Protein AF-A0A518B3T3-F1 (afdb_monomer_lite)

InterPro domains:
  IPR013830 SGNH hydrolase-type esterase domain [PF13472] (166-316)
  IPR036514 SGNH hydrolase superfamily [G3DSA:3.40.50.1110] (163-330)
  IPR051532 Diverse Ester Hydrolysis Enzymes [PTHR30383] (130-323)

Radius of gyration: 29.32 Å; chains: 1; bounding box: 88×46×78 Å

Sequence (331 aa):
MNGIVYHIASGHAFFTGIALVLVAALLSIVRSPLAIRVSGFALVIGAIALVISSAAIPYWSYALLAIGILGSGFDSLHRHGTLSGCIDESSGF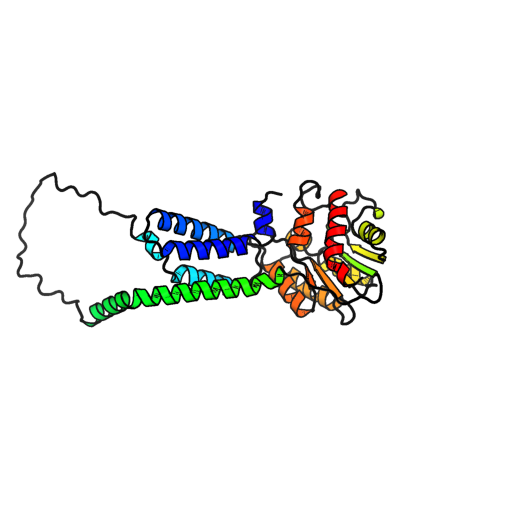ACFALLDPHRLAESRADGPLVRRSLAWIVTHRGQWKRWGWAALLGSCTIALALESPHHLRWNLSPAPNRRLTVIGDSITAGTGTLDASQRWPAILARRHDLTVQDISHAGDTVSLAMKRLDTSPIEADVVLIELGGNDLLGSTNSHDFARDLDALLARVATPERQVVMLELPLPPFCNEYGRAQRRLAHKHGVVLAPKRYLLSVIAPSTATLDTIHLTRNGHEQMAETVWMLVASAYR

Secondary structure (DSSP, 8-state):
--HHHHHHHTSHHHHHHHHHHHHHHHHHHS--HHHHHHHHHHHHHHHHHHHHS-----HHHHHHHHHHHHHTTGGGTTSSSS--S---------------TTS--------HHHHHHHHHHHHHHHHHHHHHHHHHHHHHHHHHHHHGGGGS--PPPPPSSSEEEEEE-HHHH--TTS-GGGSHHHHHHHHHT-EEEEEE-TT--HHHHHHHHHHS----SEEEEE--HHHHHSS--HHHHHHHHHHHHHHH--TT-EEEEEPPPPPTT-HHHHHHHHHHHHHHT-EEE-THHHHHHHSSTTTBSSSSSB-HHHHHHHHHHHHHHHGGGG-

Organism: NCBI:txid2527975

Foldseek 3Di:
DPVVLLCQLLLVLLVQLLVLQVQLLVLVVDPDPVSLVSSVVSNVSSLVSNQQHLQLFDPVLVVLLVQLSVQLCNVVVPPPDDDPDDDDPDDDDDDDDDDDPPPPPPDPPPDPVVVVVVVVCVVCVVVSNVVSNVSNVVSSVVSCVRRVVLVDADFDAAFPALEEEEQEECQQVFDPVDDNCLFLQNVLCVVPVHHYHYQYYHLDALQNSQVSCVVPPDDGQEYEYHHDPNCQVDDNDLVNSLVSVLVSLVVQQDPSHAYEYEQARDGRPNSSNNNSVVVSCVVRVHHYHRNSLQCVLQVDPQQADVSRGGDSVSRVSNNVSVCVRCVSNHD

Structure (mmCIF, N/CA/C/O backbone):
data_AF-A0A518B3T3-F1
#
_entry.id   AF-A0A518B3T3-F1
#
loop_
_atom_site.group_PDB
_atom_site.id
_atom_site.type_symbol
_atom_site.label_atom_id
_atom_site.label_alt_id
_atom_site.label_comp_id
_atom_site.label_asym_id
_atom_site.label_entity_id
_atom_site.label_seq_id
_atom_site.pdbx_PDB_ins_code
_atom_site.Cartn_x
_atom_site.Cartn_y
_atom_site.Cartn_z
_atom_site.occupancy
_atom_site.B_iso_or_equiv
_atom_site.auth_seq_id
_atom_site.auth_comp_id
_atom_site.auth_asym_id
_atom_site.auth_atom_id
_atom_site.pdbx_PDB_model_num
ATOM 1 N N . MET A 1 1 ? 4.772 16.091 -1.129 1.00 68.19 1 MET A N 1
ATOM 2 C CA . MET A 1 1 ? 5.728 15.078 -1.628 1.00 68.19 1 MET A CA 1
ATOM 3 C C . MET A 1 1 ? 6.133 15.409 -3.064 1.00 68.19 1 MET A C 1
ATOM 5 O O . MET A 1 1 ? 5.308 15.941 -3.795 1.00 68.19 1 MET A O 1
ATOM 9 N N . ASN A 1 2 ? 7.375 15.129 -3.479 1.00 82.06 2 ASN A N 1
ATOM 10 C CA . ASN A 1 2 ? 7.799 15.290 -4.879 1.00 82.06 2 ASN A CA 1
ATOM 11 C C . ASN A 1 2 ? 6.988 14.336 -5.785 1.00 82.06 2 ASN A C 1
ATOM 13 O O . ASN A 1 2 ? 6.825 13.163 -5.444 1.00 82.06 2 ASN A O 1
ATOM 17 N N . GLY A 1 3 ? 6.492 14.818 -6.931 1.00 84.50 3 GLY A N 1
ATOM 18 C CA . GLY A 1 3 ? 5.701 14.018 -7.874 1.00 84.50 3 GLY A CA 1
ATOM 19 C C . GLY A 1 3 ? 6.409 12.747 -8.360 1.00 84.50 3 GLY A C 1
ATOM 20 O O . GLY A 1 3 ? 5.754 11.734 -8.586 1.00 84.50 3 GLY A O 1
ATOM 21 N N . ILE A 1 4 ? 7.745 12.753 -8.426 1.00 84.62 4 ILE A N 1
ATOM 22 C CA . ILE A 1 4 ? 8.551 11.570 -8.765 1.00 84.62 4 ILE A CA 1
ATOM 23 C C . ILE A 1 4 ? 8.428 10.495 -7.679 1.00 84.62 4 ILE A C 1
ATOM 25 O O . ILE A 1 4 ? 8.195 9.329 -7.988 1.00 84.62 4 ILE A O 1
ATOM 29 N N . VAL A 1 5 ? 8.526 10.884 -6.404 1.00 84.50 5 VAL A N 1
ATOM 30 C CA . VAL A 1 5 ? 8.391 9.952 -5.271 1.00 84.50 5 VAL A CA 1
ATOM 31 C C . VAL A 1 5 ? 6.988 9.357 -5.253 1.00 84.50 5 VAL A C 1
ATOM 33 O O . VAL A 1 5 ? 6.844 8.147 -5.112 1.00 84.50 5 VAL A O 1
ATOM 36 N N . TYR A 1 6 ? 5.960 10.176 -5.502 1.00 86.19 6 TYR A N 1
ATOM 37 C CA . TYR A 1 6 ? 4.593 9.679 -5.657 1.00 86.19 6 TYR A CA 1
ATOM 38 C C . TYR A 1 6 ? 4.479 8.666 -6.800 1.00 86.19 6 TYR A C 1
ATOM 40 O O . TYR A 1 6 ? 3.881 7.604 -6.641 1.00 86.19 6 TYR A O 1
ATOM 48 N N . HIS A 1 7 ? 5.075 8.960 -7.954 1.00 87.50 7 HIS A N 1
ATOM 49 C CA . HIS A 1 7 ? 5.032 8.081 -9.117 1.00 87.50 7 HIS A CA 1
ATOM 50 C C . HIS A 1 7 ? 5.687 6.715 -8.850 1.00 87.50 7 HIS A C 1
ATOM 52 O O . HIS A 1 7 ? 5.176 5.685 -9.289 1.00 87.50 7 HIS A O 1
ATOM 58 N N . ILE A 1 8 ? 6.775 6.697 -8.078 1.00 86.88 8 ILE A N 1
ATOM 59 C CA . ILE A 1 8 ? 7.473 5.474 -7.671 1.00 86.88 8 ILE A CA 1
ATOM 60 C C . ILE A 1 8 ? 6.677 4.711 -6.604 1.00 86.88 8 ILE A C 1
ATOM 62 O O . ILE A 1 8 ? 6.359 3.535 -6.796 1.00 86.88 8 ILE A O 1
ATOM 66 N N . ALA A 1 9 ? 6.301 5.379 -5.511 1.00 85.75 9 ALA A N 1
ATOM 67 C CA . ALA A 1 9 ? 5.631 4.766 -4.364 1.00 85.75 9 ALA A CA 1
ATOM 68 C C . ALA A 1 9 ? 4.189 4.323 -4.665 1.00 85.75 9 ALA A C 1
ATOM 70 O O . ALA A 1 9 ? 3.682 3.424 -4.004 1.00 85.75 9 ALA A O 1
ATOM 71 N N . SER A 1 10 ? 3.531 4.909 -5.675 1.00 84.88 10 SER A N 1
ATOM 72 C CA . SER A 1 10 ? 2.200 4.481 -6.151 1.00 84.88 10 SER A CA 1
ATOM 73 C C . SER A 1 10 ? 2.236 3.228 -7.025 1.00 84.88 10 SER A C 1
ATOM 75 O O . SER A 1 10 ? 1.191 2.636 -7.287 1.00 84.88 10 SER A O 1
ATOM 77 N N . GLY A 1 11 ? 3.418 2.842 -7.511 1.00 85.00 11 GLY A N 1
ATOM 78 C CA . GLY A 1 11 ? 3.588 1.786 -8.507 1.00 85.00 11 GLY A CA 1
ATOM 79 C C . GLY A 1 11 ? 3.395 2.263 -9.949 1.00 85.00 11 GLY A C 1
ATOM 80 O O . GLY A 1 11 ? 3.675 1.506 -10.870 1.00 85.00 11 GLY A O 1
ATOM 81 N N . HIS A 1 12 ? 2.999 3.518 -10.201 1.00 90.06 12 HIS A N 1
ATOM 82 C CA . HIS A 1 12 ? 2.801 4.013 -11.571 1.00 90.06 12 HIS A CA 1
ATOM 83 C C . HIS A 1 12 ? 4.083 4.028 -12.420 1.00 90.06 12 HIS A C 1
ATOM 85 O O . HIS A 1 12 ? 4.002 3.841 -13.635 1.00 90.06 12 HIS A O 1
ATOM 91 N N . ALA A 1 13 ? 5.255 4.164 -11.792 1.00 91.12 13 ALA A N 1
ATOM 92 C CA . ALA A 1 13 ? 6.554 4.042 -12.458 1.00 91.12 13 ALA A CA 1
ATOM 93 C C . ALA A 1 13 ? 6.714 2.721 -13.228 1.00 91.12 13 ALA A C 1
ATOM 95 O O . ALA A 1 13 ? 7.375 2.699 -14.263 1.00 91.12 13 ALA A O 1
ATOM 96 N N . PHE A 1 14 ? 6.058 1.645 -12.783 1.00 92.62 14 PHE A N 1
ATOM 97 C CA . PHE A 1 14 ? 6.039 0.371 -13.496 1.00 92.62 14 PHE A CA 1
ATOM 98 C C . PHE A 1 14 ? 5.388 0.497 -14.880 1.00 92.62 14 PHE A C 1
ATOM 100 O O . PHE A 1 14 ? 5.990 0.118 -15.883 1.00 92.62 14 PHE A O 1
ATOM 107 N N . PHE A 1 15 ? 4.192 1.090 -14.959 1.00 93.88 15 PHE A N 1
ATOM 108 C CA . PHE A 1 15 ? 3.468 1.261 -16.224 1.00 93.88 15 PHE A CA 1
ATOM 109 C C . PHE A 1 15 ? 4.202 2.211 -17.173 1.00 93.88 15 PHE A C 1
ATOM 111 O O . PHE A 1 15 ? 4.311 1.923 -18.364 1.00 93.88 15 PHE A O 1
ATOM 118 N N . THR A 1 16 ? 4.768 3.300 -16.644 1.00 94.19 16 THR A N 1
ATOM 119 C CA . THR A 1 16 ? 5.638 4.201 -17.415 1.00 94.19 16 THR A CA 1
ATOM 120 C C . THR A 1 16 ? 6.864 3.460 -17.944 1.00 94.19 16 THR A C 1
ATOM 122 O O . THR A 1 16 ? 7.223 3.622 -19.108 1.00 94.19 16 THR A O 1
ATOM 125 N N . GLY A 1 17 ? 7.476 2.602 -17.123 1.00 93.06 17 GLY A N 1
ATOM 126 C CA . GLY A 1 17 ? 8.607 1.766 -17.511 1.00 93.06 17 GLY A CA 1
ATOM 127 C C . GLY A 1 17 ? 8.274 0.824 -18.667 1.00 93.06 17 GLY A C 1
ATOM 128 O O . GLY A 1 17 ? 8.969 0.838 -19.682 1.00 93.06 17 GLY A O 1
ATOM 129 N N . ILE A 1 18 ? 7.170 0.074 -18.562 1.00 93.12 18 ILE A N 1
ATOM 130 C CA . ILE A 1 18 ? 6.682 -0.798 -19.643 1.00 93.12 18 ILE A CA 1
ATOM 131 C C . ILE A 1 18 ? 6.413 0.010 -20.918 1.00 93.12 18 ILE A C 1
ATOM 133 O O . ILE A 1 18 ? 6.870 -0.375 -21.994 1.00 93.12 18 ILE A O 1
ATOM 137 N N . ALA A 1 19 ? 5.723 1.149 -20.815 1.00 94.69 19 ALA A N 1
ATOM 138 C CA . ALA A 1 19 ? 5.423 1.994 -21.968 1.00 94.69 19 ALA A CA 1
ATOM 139 C C . ALA A 1 19 ? 6.701 2.487 -22.666 1.00 94.69 19 ALA A C 1
ATOM 141 O O . ALA A 1 19 ? 6.810 2.391 -23.887 1.00 94.69 19 ALA A O 1
ATOM 142 N N . LEU A 1 20 ? 7.693 2.955 -21.904 1.00 93.88 20 LEU A N 1
ATOM 143 C CA . LEU A 1 20 ? 8.971 3.417 -22.445 1.00 93.88 20 LEU A CA 1
ATOM 144 C C . LEU A 1 20 ? 9.776 2.292 -23.100 1.00 93.88 20 LEU A C 1
ATOM 146 O O . LEU A 1 20 ? 10.365 2.515 -24.154 1.00 93.88 20 LEU A O 1
ATOM 150 N N . VAL A 1 21 ? 9.761 1.084 -22.534 1.00 91.50 21 VAL A N 1
ATOM 151 C CA . VAL A 1 21 ? 10.402 -0.095 -23.137 1.00 91.50 21 VAL A CA 1
ATOM 152 C C . VAL A 1 21 ? 9.738 -0.464 -24.468 1.00 91.50 21 VAL A C 1
ATOM 154 O O . VAL A 1 21 ? 10.435 -0.719 -25.451 1.00 91.50 21 VAL A O 1
ATOM 157 N N . LEU A 1 22 ? 8.404 -0.435 -24.540 1.00 91.31 22 LEU A N 1
ATOM 158 C CA . LEU A 1 22 ? 7.667 -0.689 -25.782 1.00 91.31 22 LEU A CA 1
ATOM 159 C C . LEU A 1 22 ? 7.922 0.402 -26.833 1.00 91.31 22 LEU A C 1
ATOM 161 O O . LEU A 1 22 ? 8.150 0.086 -28.000 1.00 91.31 22 LEU A O 1
ATOM 165 N N . VAL A 1 23 ? 7.953 1.676 -26.431 1.00 91.31 23 VAL A N 1
ATOM 166 C CA . VAL A 1 23 ? 8.313 2.800 -27.314 1.00 91.31 23 VAL A CA 1
ATOM 167 C C . VAL A 1 23 ? 9.747 2.656 -27.816 1.00 91.31 23 VAL A C 1
ATOM 169 O O . VAL A 1 23 ? 9.996 2.812 -29.011 1.00 91.31 23 VAL A O 1
ATOM 172 N N . ALA A 1 24 ? 10.689 2.317 -26.936 1.00 87.31 24 ALA A N 1
ATOM 173 C CA . ALA A 1 24 ? 12.079 2.086 -27.302 1.00 87.31 24 ALA A CA 1
ATOM 174 C C . ALA A 1 24 ? 12.202 0.956 -28.325 1.00 87.31 24 ALA A C 1
ATOM 176 O O . ALA A 1 24 ? 12.913 1.113 -29.321 1.00 87.31 24 ALA A O 1
ATOM 177 N N . ALA A 1 25 ? 11.464 -0.139 -28.121 1.00 85.81 25 ALA A N 1
ATOM 178 C CA . ALA A 1 25 ? 11.383 -1.220 -29.084 1.00 85.81 25 ALA A CA 1
ATOM 179 C C . ALA A 1 25 ? 10.863 -0.688 -30.428 1.00 85.81 25 ALA A C 1
ATOM 181 O O . ALA A 1 25 ? 11.580 -0.781 -31.423 1.00 85.81 25 ALA A O 1
ATOM 182 N N . LEU A 1 26 ? 9.686 -0.053 -30.475 1.00 87.19 26 LEU A N 1
ATOM 183 C CA . LEU A 1 26 ? 9.089 0.488 -31.709 1.00 87.19 26 LEU A CA 1
ATOM 184 C C . LEU A 1 26 ? 10.034 1.432 -32.466 1.00 87.19 26 LEU A C 1
ATOM 186 O O . LEU A 1 26 ? 10.212 1.291 -33.676 1.00 87.19 26 LEU A O 1
ATOM 190 N N . LEU A 1 27 ? 10.700 2.345 -31.758 1.00 85.44 27 LEU A N 1
ATOM 191 C CA . LEU A 1 27 ? 11.671 3.268 -32.347 1.00 85.44 27 LEU A CA 1
ATOM 192 C C . LEU A 1 27 ? 12.907 2.558 -32.909 1.00 85.44 27 LEU A C 1
ATOM 194 O O . LEU A 1 27 ? 13.468 3.031 -33.894 1.00 85.44 27 LEU A O 1
ATOM 198 N N . SER A 1 28 ? 13.303 1.406 -32.357 1.00 81.38 28 SER A N 1
ATOM 199 C CA . SER A 1 28 ? 14.439 0.626 -32.873 1.00 81.38 28 SER A CA 1
ATOM 200 C C . SER A 1 28 ? 14.192 0.024 -34.267 1.00 81.38 28 SER A C 1
ATOM 202 O O . SER A 1 28 ? 15.140 -0.373 -34.947 1.00 81.38 28 SER A O 1
ATOM 204 N N . ILE A 1 29 ? 12.931 -0.023 -34.725 1.00 81.69 29 ILE A N 1
ATOM 205 C CA . ILE A 1 29 ? 12.574 -0.422 -36.097 1.00 81.69 29 ILE A CA 1
ATOM 206 C C . ILE A 1 29 ? 12.981 0.674 -37.095 1.00 81.69 29 ILE A C 1
ATOM 208 O O . ILE A 1 29 ? 13.359 0.384 -38.234 1.00 81.69 29 ILE A O 1
ATOM 212 N N . VAL A 1 30 ? 12.919 1.939 -36.672 1.00 83.81 30 VAL A N 1
ATOM 213 C CA . VAL A 1 30 ? 13.186 3.097 -37.524 1.00 83.81 30 VAL A CA 1
ATOM 214 C C . VAL A 1 30 ? 14.695 3.275 -37.697 1.00 83.81 30 VAL A C 1
ATOM 216 O O . VAL A 1 30 ? 15.445 3.407 -36.735 1.00 83.81 30 VAL A O 1
ATOM 219 N N . ARG A 1 31 ? 15.161 3.340 -38.949 1.00 78.12 31 ARG A N 1
ATOM 220 C CA . ARG A 1 31 ? 16.590 3.490 -39.287 1.00 78.12 31 ARG A CA 1
ATOM 221 C C . ARG A 1 31 ? 17.081 4.946 -39.281 1.00 78.12 31 ARG A C 1
ATOM 223 O O . ARG A 1 31 ? 17.914 5.305 -40.108 1.00 78.12 31 ARG A O 1
ATOM 230 N N . SER A 1 32 ? 16.565 5.799 -38.392 1.00 87.50 32 SER A N 1
ATOM 231 C CA . SER A 1 32 ? 17.021 7.194 -38.284 1.00 87.50 32 SER A CA 1
ATOM 232 C C . SER A 1 32 ? 17.979 7.378 -37.096 1.00 87.50 32 SER A C 1
ATOM 234 O O . SER A 1 32 ? 17.747 6.801 -36.030 1.00 87.50 32 SER A O 1
ATOM 236 N N . PRO A 1 33 ? 19.043 8.199 -37.220 1.00 83.00 33 PRO A N 1
ATOM 237 C CA . PRO A 1 33 ? 19.981 8.441 -36.119 1.00 83.00 33 PRO A CA 1
ATOM 238 C C . PRO A 1 33 ? 19.302 9.004 -34.865 1.00 83.00 33 PRO A C 1
ATOM 240 O O . PRO A 1 33 ? 19.666 8.651 -33.744 1.00 83.00 33 PRO A O 1
ATOM 243 N N . LEU A 1 34 ? 18.288 9.856 -35.053 1.00 86.50 34 LEU A N 1
ATOM 244 C CA . LEU A 1 34 ? 17.485 10.393 -33.959 1.00 86.50 34 LEU A CA 1
ATOM 245 C C . LEU A 1 34 ? 16.671 9.290 -33.270 1.00 86.50 34 LEU A C 1
ATOM 247 O O . LEU A 1 34 ? 16.703 9.207 -32.047 1.00 86.50 34 LEU A O 1
ATOM 251 N N . ALA A 1 35 ? 16.000 8.415 -34.029 1.00 84.19 35 ALA A N 1
ATOM 252 C CA . ALA A 1 35 ? 15.208 7.325 -33.457 1.00 84.19 35 ALA A CA 1
ATOM 253 C C . ALA A 1 35 ? 16.070 6.346 -32.653 1.00 84.19 35 ALA A C 1
ATOM 255 O O . ALA A 1 35 ? 15.652 5.924 -31.581 1.00 84.19 35 ALA A O 1
ATOM 256 N N . ILE A 1 36 ? 17.293 6.050 -33.107 1.00 79.88 36 ILE A N 1
ATOM 257 C CA . ILE A 1 36 ? 18.236 5.196 -32.369 1.00 79.88 36 ILE A CA 1
ATOM 258 C C . ILE A 1 36 ? 18.629 5.839 -31.032 1.00 79.88 36 ILE A C 1
ATOM 260 O O . ILE A 1 36 ? 18.597 5.175 -29.997 1.00 79.88 36 ILE A O 1
ATOM 264 N N . ARG A 1 37 ? 18.963 7.139 -31.029 1.00 83.12 37 ARG A N 1
ATOM 265 C CA . ARG A 1 37 ? 19.309 7.863 -29.793 1.00 83.12 37 ARG A CA 1
ATOM 266 C C . ARG A 1 37 ? 18.130 7.904 -28.823 1.00 83.12 37 ARG A C 1
ATOM 268 O O . ARG A 1 37 ? 18.291 7.557 -27.657 1.00 83.12 37 ARG A O 1
ATOM 275 N N . VAL A 1 38 ? 16.948 8.287 -29.308 1.00 87.88 38 VAL A N 1
ATOM 276 C CA . VAL A 1 38 ? 15.728 8.367 -28.489 1.00 87.88 38 VAL A CA 1
ATOM 277 C C . VAL A 1 38 ? 15.328 6.986 -27.964 1.00 87.88 38 VAL A C 1
ATOM 279 O O . VAL A 1 38 ? 14.978 6.872 -26.796 1.00 87.88 38 VAL A O 1
ATOM 282 N N . SER A 1 39 ? 15.447 5.933 -28.777 1.00 86.19 39 SER A N 1
ATOM 283 C CA . SER A 1 39 ? 15.225 4.542 -28.362 1.00 86.19 39 SER A CA 1
ATOM 284 C C . SER A 1 39 ? 16.151 4.135 -27.211 1.00 86.19 39 SER A C 1
ATOM 286 O O . SER A 1 39 ? 15.672 3.608 -26.209 1.00 86.19 39 SER A O 1
ATOM 288 N N . GLY A 1 40 ? 17.451 4.443 -27.298 1.00 83.62 40 GLY A N 1
ATOM 289 C CA . GLY A 1 40 ? 18.406 4.173 -26.219 1.00 83.62 40 GLY A CA 1
ATOM 290 C C . GLY A 1 40 ? 18.046 4.884 -24.912 1.00 83.62 40 GLY A C 1
ATOM 291 O O . GLY A 1 40 ? 17.998 4.248 -23.861 1.00 83.62 40 GLY A O 1
ATOM 292 N N . PHE A 1 41 ? 17.719 6.180 -24.972 1.00 88.56 41 PHE A N 1
ATOM 293 C CA . PHE A 1 41 ? 17.279 6.933 -23.791 1.00 88.56 41 PHE A CA 1
ATOM 294 C C . PHE A 1 41 ? 15.975 6.385 -23.206 1.00 88.56 41 PHE A C 1
ATOM 296 O O . PHE A 1 41 ? 15.895 6.167 -21.998 1.00 88.56 41 PHE A O 1
ATOM 303 N N . ALA A 1 42 ? 14.972 6.125 -24.048 1.00 89.19 42 ALA A N 1
ATOM 304 C CA . ALA A 1 42 ? 13.694 5.565 -23.620 1.00 89.19 42 ALA A CA 1
ATOM 305 C C . ALA A 1 42 ? 13.878 4.197 -22.951 1.00 89.19 42 ALA A C 1
ATOM 307 O O . ALA A 1 42 ? 13.277 3.951 -21.908 1.00 89.19 42 ALA A O 1
ATOM 308 N N . LEU A 1 43 ? 14.759 3.341 -23.482 1.00 88.50 43 LEU A N 1
ATOM 309 C CA . LEU A 1 43 ? 15.061 2.053 -22.866 1.00 88.50 43 LEU A CA 1
ATOM 310 C C . LEU A 1 43 ? 15.704 2.224 -21.490 1.00 88.50 43 LEU A C 1
ATOM 312 O O . LEU A 1 43 ? 15.261 1.587 -20.540 1.00 88.50 43 LEU A O 1
ATOM 316 N N . VAL A 1 44 ? 16.742 3.057 -21.377 1.00 88.31 44 VAL A N 1
ATOM 317 C CA . VAL A 1 44 ? 17.458 3.256 -20.108 1.00 88.31 44 VAL A CA 1
ATOM 318 C C . VAL A 1 44 ? 16.513 3.810 -19.046 1.00 88.31 44 VAL A C 1
ATOM 320 O O . VAL A 1 44 ? 16.436 3.263 -17.949 1.00 88.31 44 VAL A O 1
ATOM 323 N N . ILE A 1 45 ? 15.738 4.844 -19.382 1.00 92.12 45 ILE A N 1
ATOM 324 C CA . ILE A 1 45 ? 14.762 5.435 -18.459 1.00 92.12 45 ILE A CA 1
ATOM 325 C C . ILE A 1 45 ? 13.675 4.412 -18.108 1.00 92.12 45 ILE A C 1
ATOM 327 O O . ILE A 1 45 ? 13.320 4.282 -16.939 1.00 92.12 45 ILE A O 1
ATOM 331 N N . GLY A 1 46 ? 13.176 3.655 -19.088 1.00 91.31 46 GLY A N 1
ATOM 332 C CA . GLY A 1 46 ? 12.163 2.625 -18.872 1.00 91.31 46 GLY A CA 1
ATOM 333 C C . GLY A 1 46 ? 12.649 1.493 -17.966 1.00 91.31 46 GLY A C 1
ATOM 334 O O . GLY A 1 46 ? 11.953 1.114 -17.028 1.00 91.31 46 GLY A O 1
ATOM 335 N N . ALA A 1 47 ? 13.868 0.999 -18.187 1.00 88.12 47 ALA A N 1
ATOM 336 C CA . ALA A 1 47 ? 14.493 -0.030 -17.362 1.00 88.12 47 ALA A CA 1
ATOM 337 C C . ALA A 1 47 ? 14.733 0.463 -15.928 1.00 88.12 47 ALA A C 1
ATOM 339 O O . ALA A 1 47 ? 14.403 -0.244 -14.978 1.00 88.12 47 ALA A O 1
ATOM 340 N N . ILE A 1 48 ? 15.232 1.695 -15.761 1.00 89.44 48 ILE A N 1
ATOM 341 C CA . ILE A 1 48 ? 15.373 2.323 -14.442 1.00 89.44 48 ILE A CA 1
ATOM 342 C C . ILE A 1 48 ? 14.008 2.405 -13.756 1.00 89.44 48 ILE A C 1
ATOM 344 O O . ILE A 1 48 ? 13.888 1.972 -12.614 1.00 89.44 48 ILE A O 1
ATOM 348 N N . ALA A 1 49 ? 12.975 2.891 -14.453 1.00 90.38 49 ALA A N 1
ATOM 349 C CA . ALA A 1 49 ? 11.622 3.004 -13.915 1.00 90.38 49 ALA A CA 1
ATOM 350 C C . ALA A 1 49 ? 11.061 1.647 -13.455 1.00 90.38 49 ALA A C 1
ATOM 352 O O . ALA A 1 49 ? 10.465 1.579 -12.383 1.00 90.38 49 ALA A O 1
ATOM 353 N N . LEU A 1 50 ? 11.304 0.562 -14.202 1.00 89.88 50 LEU A N 1
ATOM 354 C CA . LEU A 1 50 ? 10.918 -0.798 -13.809 1.00 89.88 50 LEU A CA 1
ATOM 355 C C . LEU A 1 50 ? 11.635 -1.265 -12.536 1.00 89.88 50 LEU A C 1
ATOM 357 O O . LEU A 1 50 ? 10.988 -1.823 -11.651 1.00 89.88 50 LEU A O 1
ATOM 361 N N . VAL A 1 51 ? 12.944 -1.020 -12.428 1.00 85.88 51 VAL A N 1
ATOM 362 C CA . VAL A 1 51 ? 13.764 -1.449 -11.280 1.00 85.88 51 VAL A CA 1
ATOM 363 C C . VAL A 1 51 ? 13.404 -0.685 -10.011 1.00 85.88 51 VAL A C 1
ATOM 365 O O . VAL A 1 51 ? 13.276 -1.287 -8.949 1.00 85.88 51 VAL A O 1
ATOM 368 N N . ILE A 1 52 ? 13.227 0.633 -10.111 1.00 86.31 52 ILE A N 1
ATOM 369 C CA . ILE A 1 52 ? 12.892 1.464 -8.949 1.00 86.31 52 ILE A CA 1
ATOM 370 C C . ILE A 1 52 ? 11.405 1.397 -8.598 1.00 86.31 52 ILE A C 1
ATOM 372 O O . ILE A 1 52 ? 11.024 1.878 -7.534 1.00 86.31 52 ILE A O 1
ATOM 376 N N . SER A 1 53 ? 10.558 0.849 -9.479 1.00 86.00 53 SER A N 1
ATOM 377 C CA . SER A 1 53 ? 9.125 0.754 -9.219 1.00 86.00 53 SER A CA 1
ATOM 378 C C . SER A 1 53 ? 8.841 -0.080 -7.972 1.00 86.00 53 SER A C 1
ATOM 380 O O . SER A 1 53 ? 9.421 -1.144 -7.747 1.00 86.00 53 SER A O 1
ATOM 382 N N . SER A 1 54 ? 7.862 0.376 -7.194 1.00 81.06 54 SER A N 1
ATOM 383 C CA . SER A 1 54 ? 7.323 -0.367 -6.053 1.00 81.06 54 SER A CA 1
ATOM 384 C C . SER A 1 54 ? 6.414 -1.538 -6.466 1.00 81.06 54 SER A C 1
ATOM 386 O O . SER A 1 54 ? 5.588 -1.988 -5.670 1.00 81.06 54 SER A O 1
ATOM 388 N N . ALA A 1 55 ? 6.475 -2.000 -7.722 1.00 84.75 55 ALA A N 1
ATOM 389 C CA . ALA A 1 55 ? 5.637 -3.095 -8.200 1.00 84.75 55 ALA A CA 1
ATOM 390 C C . ALA A 1 55 ? 6.067 -4.403 -7.528 1.00 84.75 55 ALA A C 1
ATOM 392 O O . ALA A 1 55 ? 7.211 -4.842 -7.623 1.00 84.75 55 ALA A O 1
ATOM 393 N N . ALA A 1 56 ? 5.139 -5.047 -6.829 1.00 85.56 56 ALA A N 1
ATOM 394 C CA . ALA A 1 56 ? 5.408 -6.283 -6.107 1.00 85.56 56 ALA A CA 1
ATOM 395 C C . ALA A 1 56 ? 5.121 -7.508 -6.992 1.00 85.56 56 ALA A C 1
ATOM 397 O O . ALA A 1 56 ? 4.486 -8.467 -6.553 1.00 85.56 56 ALA A O 1
ATOM 398 N N . ILE A 1 57 ? 5.586 -7.479 -8.248 1.00 86.44 57 ILE A N 1
ATOM 399 C CA . ILE A 1 57 ? 5.509 -8.642 -9.140 1.00 86.44 57 ILE A CA 1
ATOM 400 C C . ILE A 1 57 ? 6.582 -9.687 -8.766 1.00 86.44 57 ILE A C 1
ATOM 402 O O . ILE A 1 57 ? 7.604 -9.351 -8.148 1.00 86.44 57 ILE A O 1
ATOM 406 N N . PRO A 1 58 ? 6.376 -10.972 -9.108 1.00 86.81 58 PRO A N 1
ATOM 407 C CA . PRO A 1 58 ? 7.353 -12.029 -8.861 1.00 86.81 58 PRO A CA 1
ATOM 408 C C . PRO A 1 58 ? 8.690 -11.800 -9.580 1.00 86.81 58 PRO A C 1
ATOM 410 O O . PRO A 1 58 ? 8.725 -11.334 -10.720 1.00 86.81 58 PRO A O 1
ATOM 413 N N . TYR A 1 59 ? 9.796 -12.230 -8.965 1.00 87.38 59 TYR A N 1
ATOM 414 C CA . TYR A 1 59 ? 11.147 -12.076 -9.526 1.00 87.38 59 TYR A CA 1
ATOM 415 C C . TYR A 1 59 ? 11.338 -12.701 -10.907 1.00 87.38 59 TYR A C 1
ATOM 417 O O . TYR A 1 59 ? 12.018 -12.128 -11.757 1.00 87.38 59 TYR A O 1
ATOM 425 N N . TRP A 1 60 ? 10.704 -13.845 -11.164 1.00 89.25 60 TRP A N 1
ATOM 426 C CA . TRP A 1 60 ? 10.776 -14.491 -12.473 1.00 89.25 60 TRP A CA 1
ATOM 427 C C . TRP A 1 60 ? 10.186 -13.605 -13.582 1.00 89.25 60 TRP A C 1
ATOM 429 O O . TRP A 1 60 ? 10.674 -13.638 -14.707 1.00 89.25 60 TRP A O 1
ATOM 439 N N . SER A 1 61 ? 9.199 -12.755 -13.272 1.00 88.56 61 SER A N 1
ATOM 440 C CA . SER A 1 61 ? 8.623 -11.823 -14.246 1.00 88.56 61 SER A CA 1
ATOM 441 C C . SER A 1 61 ? 9.619 -10.726 -14.626 1.00 88.56 61 SER A C 1
ATOM 443 O O . SER A 1 61 ? 9.710 -10.364 -15.798 1.00 88.56 61 SER A O 1
ATOM 445 N N . TYR A 1 62 ? 10.408 -10.227 -13.668 1.00 87.31 62 TYR A N 1
ATOM 446 C CA . TYR A 1 62 ? 11.509 -9.302 -13.958 1.00 87.31 62 TYR A CA 1
ATOM 447 C C . TYR A 1 62 ? 12.599 -9.962 -14.807 1.00 87.31 62 TYR A C 1
ATOM 449 O O . TYR A 1 62 ? 13.112 -9.339 -15.734 1.00 87.31 62 TYR A O 1
ATOM 457 N N . ALA A 1 63 ? 12.917 -11.233 -14.540 1.00 88.25 63 ALA A N 1
ATOM 458 C CA . ALA A 1 63 ? 13.871 -11.984 -15.351 1.00 88.25 63 ALA A CA 1
ATOM 459 C C . ALA A 1 63 ? 13.386 -12.141 -16.803 1.00 88.25 63 ALA A C 1
ATOM 461 O O . ALA A 1 63 ? 14.161 -11.918 -17.730 1.00 88.25 63 ALA A O 1
ATOM 462 N N . LEU A 1 64 ? 12.099 -12.442 -17.018 1.00 89.00 64 LEU A N 1
ATOM 463 C CA . LEU A 1 64 ? 11.519 -12.504 -18.363 1.00 89.00 64 LEU A CA 1
ATOM 464 C C . LEU A 1 64 ? 11.576 -11.155 -19.087 1.00 89.00 64 LEU A C 1
ATOM 466 O O . LEU A 1 64 ? 11.921 -11.126 -20.266 1.00 89.00 64 LEU A O 1
ATOM 470 N N . LEU A 1 65 ? 11.286 -10.049 -18.392 1.00 87.56 65 LEU A N 1
ATOM 471 C CA . LEU A 1 65 ? 11.419 -8.701 -18.954 1.00 87.56 65 LEU A CA 1
ATOM 472 C C . LEU A 1 65 ? 12.866 -8.413 -19.367 1.00 87.56 65 LEU A C 1
ATOM 474 O O . LEU A 1 65 ? 13.103 -7.941 -20.477 1.00 87.56 65 LEU A O 1
ATOM 478 N N . ALA A 1 66 ? 13.838 -8.742 -18.513 1.00 86.94 66 ALA A N 1
ATOM 479 C CA . ALA A 1 66 ? 15.255 -8.564 -18.816 1.00 86.94 66 ALA A CA 1
ATOM 480 C C . ALA A 1 66 ? 15.690 -9.401 -20.032 1.00 86.94 66 ALA A C 1
ATOM 482 O O . ALA A 1 66 ? 16.347 -8.880 -20.931 1.00 86.94 66 ALA A O 1
ATOM 483 N N . ILE A 1 67 ? 15.271 -10.669 -20.107 1.00 85.88 67 ILE A N 1
ATOM 484 C CA . ILE A 1 67 ? 15.539 -11.545 -21.257 1.00 85.88 67 ILE A CA 1
ATOM 485 C C . ILE A 1 67 ? 14.896 -10.981 -22.530 1.00 85.88 67 ILE A C 1
ATOM 487 O O . ILE A 1 67 ? 15.547 -10.944 -23.571 1.00 85.88 67 ILE A O 1
ATOM 491 N N . GLY A 1 68 ? 13.649 -10.509 -22.456 1.00 83.00 68 GLY A N 1
ATOM 492 C CA . GLY A 1 68 ? 12.952 -9.886 -23.581 1.00 83.00 68 GLY A CA 1
ATOM 493 C C . GLY A 1 68 ? 13.657 -8.623 -24.079 1.00 83.00 68 GLY A C 1
ATOM 494 O O . GLY A 1 68 ? 13.852 -8.460 -25.283 1.00 83.00 68 GLY A O 1
ATOM 495 N N . ILE A 1 69 ? 14.103 -7.762 -23.159 1.00 84.00 69 ILE A N 1
ATOM 496 C CA . ILE A 1 69 ? 14.871 -6.548 -23.469 1.00 84.00 69 ILE A CA 1
ATOM 497 C C . ILE A 1 69 ? 16.210 -6.901 -24.128 1.00 84.00 69 ILE A C 1
ATOM 499 O O . ILE A 1 69 ? 16.556 -6.330 -25.156 1.00 84.00 69 ILE A O 1
ATOM 503 N N . LEU A 1 70 ? 16.968 -7.852 -23.581 1.00 82.31 70 LEU A N 1
ATOM 504 C CA . LEU A 1 70 ? 18.257 -8.251 -24.156 1.00 82.31 70 LEU A CA 1
ATOM 505 C C . LEU A 1 70 ? 18.077 -8.937 -25.522 1.00 82.31 70 LEU A C 1
ATOM 507 O O . LEU A 1 70 ? 18.826 -8.676 -26.465 1.00 82.31 70 LEU A O 1
ATOM 511 N N . GLY A 1 71 ? 17.048 -9.777 -25.649 1.00 73.06 71 GLY A N 1
ATOM 512 C CA . GLY A 1 71 ? 16.742 -10.547 -26.852 1.00 73.06 71 GLY A CA 1
ATOM 513 C C . GLY A 1 71 ? 16.166 -9.724 -28.006 1.00 73.06 71 GLY A C 1
ATOM 514 O O . GLY A 1 71 ? 16.344 -10.108 -29.163 1.00 73.06 71 GLY A O 1
ATOM 515 N N . SER A 1 72 ? 15.518 -8.580 -27.747 1.00 70.12 72 SER A N 1
ATOM 516 C CA . SER A 1 72 ? 14.938 -7.728 -28.803 1.00 70.12 72 SER A CA 1
ATOM 517 C C . SER A 1 72 ? 15.986 -7.076 -29.719 1.00 70.12 72 SER A C 1
ATOM 519 O O . SER A 1 72 ? 15.642 -6.547 -30.782 1.00 70.12 72 SER A O 1
ATOM 521 N N . GLY A 1 73 ? 17.274 -7.180 -29.371 1.00 60.19 73 GLY A N 1
ATOM 522 C CA . GLY A 1 73 ? 18.376 -6.782 -30.239 1.00 60.19 73 GLY A CA 1
ATOM 523 C C . GLY A 1 73 ? 18.775 -5.312 -30.112 1.00 60.19 73 GLY A C 1
ATOM 524 O O . GLY A 1 73 ? 19.189 -4.715 -31.110 1.00 60.19 73 GLY A O 1
ATOM 525 N N . PHE A 1 74 ? 18.731 -4.749 -28.896 1.00 58.38 74 PHE A N 1
ATOM 526 C CA . PHE A 1 74 ? 19.364 -3.456 -28.562 1.00 58.38 74 PHE A CA 1
ATOM 527 C C . PHE A 1 74 ? 20.885 -3.418 -28.819 1.00 58.38 74 PHE A C 1
ATOM 529 O O . PHE A 1 74 ? 21.495 -2.351 -28.846 1.00 58.38 74 PHE A O 1
ATOM 536 N N . ASP A 1 75 ? 21.466 -4.573 -29.135 1.00 50.41 75 ASP A N 1
ATOM 537 C CA . ASP A 1 75 ? 22.832 -4.846 -29.595 1.00 50.41 75 ASP A CA 1
ATOM 538 C C . ASP A 1 75 ? 23.316 -3.988 -30.795 1.00 50.41 75 ASP A C 1
ATOM 540 O O . ASP A 1 75 ? 24.480 -4.033 -31.198 1.00 50.41 75 ASP A O 1
ATOM 544 N N . SER A 1 76 ? 22.439 -3.174 -31.396 1.00 47.31 76 SER A N 1
ATOM 545 C CA . SER A 1 76 ? 22.805 -2.215 -32.446 1.00 47.31 76 SER A CA 1
ATOM 546 C C . SER A 1 76 ? 23.354 -0.879 -31.923 1.00 47.31 76 SER A C 1
ATOM 548 O O . SER A 1 76 ? 23.824 -0.078 -32.732 1.00 47.31 76 SER A O 1
ATOM 550 N N . LEU A 1 77 ? 23.336 -0.631 -30.607 1.00 44.34 77 LEU A N 1
ATOM 551 C CA . LEU A 1 77 ? 23.902 0.585 -30.003 1.00 44.34 77 LEU A CA 1
ATOM 552 C C . LEU A 1 77 ? 25.440 0.572 -29.927 1.00 44.34 77 LEU A C 1
ATOM 554 O O . LEU A 1 77 ? 26.048 1.636 -29.866 1.00 44.34 77 LEU A O 1
ATOM 558 N N . HIS A 1 78 ? 26.086 -0.597 -30.017 1.00 40.47 78 HIS A N 1
ATOM 559 C CA . HIS A 1 78 ? 27.547 -0.703 -29.902 1.00 40.47 78 HIS A CA 1
ATOM 560 C C . HIS A 1 78 ? 28.330 -0.642 -31.221 1.00 40.47 78 HIS A C 1
ATOM 562 O O . HIS A 1 78 ? 29.555 -0.640 -31.188 1.00 40.47 78 HIS A O 1
ATOM 568 N N . ARG A 1 79 ? 27.676 -0.573 -32.389 1.00 43.25 79 ARG A N 1
ATOM 569 C CA . ARG A 1 79 ? 28.376 -0.691 -33.688 1.00 43.25 79 ARG A CA 1
ATOM 570 C C . ARG A 1 79 ? 28.527 0.587 -34.514 1.00 43.25 79 ARG A C 1
ATOM 572 O O . ARG A 1 79 ? 29.070 0.521 -35.610 1.00 43.25 79 ARG A O 1
ATOM 579 N N . HIS A 1 80 ? 28.113 1.741 -33.996 1.00 42.50 80 HIS A N 1
ATOM 580 C CA . HIS A 1 80 ? 28.298 3.027 -34.688 1.00 42.50 80 HIS A CA 1
ATOM 581 C C . HIS A 1 80 ? 29.113 4.054 -33.892 1.00 42.50 80 HIS A C 1
ATOM 583 O O . HIS A 1 80 ? 29.067 5.242 -34.195 1.00 42.50 80 HIS A O 1
ATOM 589 N N . GLY A 1 81 ? 29.881 3.602 -32.898 1.00 41.03 81 GLY A N 1
ATOM 590 C CA . GLY A 1 81 ? 30.664 4.474 -32.028 1.00 41.03 81 GLY A CA 1
ATOM 591 C C . GLY A 1 81 ? 32.030 3.910 -31.663 1.00 41.03 81 GLY A C 1
ATOM 592 O O . GLY A 1 81 ? 32.344 3.890 -30.485 1.00 41.03 81 GLY A O 1
ATOM 593 N N . THR A 1 82 ? 32.824 3.454 -32.636 1.00 34.12 82 THR A N 1
ATOM 594 C CA . THR A 1 82 ? 34.280 3.287 -32.469 1.00 34.12 82 THR A CA 1
ATOM 595 C C . THR A 1 82 ? 34.978 3.160 -33.829 1.00 34.12 82 THR A C 1
ATOM 597 O O . THR A 1 82 ? 34.771 2.198 -34.559 1.00 34.12 82 THR A O 1
ATOM 600 N N . LEU A 1 83 ? 35.819 4.158 -34.127 1.00 33.00 83 LEU A N 1
ATOM 601 C CA . LEU A 1 83 ? 37.062 4.073 -34.909 1.00 33.00 83 LEU A CA 1
ATOM 602 C C . LEU A 1 83 ? 36.970 3.508 -36.341 1.00 33.00 83 LEU A C 1
ATOM 604 O O . LEU A 1 83 ? 37.418 2.405 -36.625 1.00 33.00 83 LEU A O 1
ATOM 608 N N . SER A 1 84 ? 36.492 4.332 -37.275 1.00 31.50 84 SER A N 1
ATOM 609 C CA . SER A 1 84 ? 36.890 4.227 -38.691 1.00 31.50 84 SER A CA 1
ATOM 610 C C . SER A 1 84 ? 37.121 5.615 -39.298 1.00 31.50 84 SER A C 1
ATOM 612 O O . SER A 1 84 ? 36.696 5.905 -40.413 1.00 31.50 84 SER A O 1
ATOM 614 N N . GLY A 1 85 ? 37.754 6.497 -38.526 1.00 31.52 85 GLY A N 1
ATOM 615 C CA . GLY A 1 85 ? 38.217 7.805 -38.972 1.00 31.52 85 GLY A CA 1
ATOM 616 C C . GLY A 1 85 ? 39.588 8.070 -38.363 1.00 31.52 85 GLY A C 1
ATOM 617 O O . GLY A 1 85 ? 39.748 7.881 -37.160 1.00 31.52 85 GLY A O 1
ATOM 618 N N . CYS A 1 86 ? 40.528 8.493 -39.208 1.00 31.31 86 CYS A N 1
ATOM 619 C CA . CYS A 1 86 ? 41.926 8.832 -38.918 1.00 31.31 86 CYS A CA 1
ATOM 620 C C . CYS A 1 86 ? 42.922 7.659 -38.889 1.00 31.31 86 CYS A C 1
ATOM 622 O O . CYS A 1 86 ? 43.462 7.325 -37.841 1.00 31.31 86 CYS A O 1
ATOM 624 N N . ILE A 1 87 ? 43.253 7.125 -40.068 1.00 31.67 87 ILE A N 1
ATOM 625 C CA . ILE A 1 87 ? 44.663 7.061 -40.482 1.00 31.67 87 ILE A CA 1
ATOM 626 C C . ILE A 1 87 ? 44.708 7.658 -41.889 1.00 31.67 87 ILE A C 1
ATOM 628 O O . ILE A 1 87 ? 44.267 7.049 -42.858 1.00 31.67 87 ILE A O 1
ATOM 632 N N . ASP A 1 88 ? 45.121 8.918 -41.929 1.00 28.14 88 ASP A N 1
ATOM 633 C CA . ASP A 1 88 ? 45.434 9.698 -43.118 1.00 28.14 88 ASP A CA 1
ATOM 634 C C . ASP A 1 88 ? 46.850 9.293 -43.561 1.00 28.14 88 ASP A C 1
ATOM 636 O O . ASP A 1 88 ? 47.822 9.535 -42.842 1.00 28.14 88 ASP A O 1
ATOM 640 N N . GLU A 1 89 ? 46.972 8.593 -44.693 1.00 31.66 89 GLU A N 1
ATOM 641 C CA . GLU A 1 89 ? 48.256 8.256 -45.324 1.00 31.66 89 GLU A CA 1
ATOM 642 C C . GLU A 1 89 ? 48.812 9.490 -46.055 1.00 31.66 89 GLU A C 1
ATOM 644 O O . GLU A 1 89 ? 48.884 9.553 -47.280 1.00 31.66 89 GLU A O 1
ATOM 649 N N . SER A 1 90 ? 49.234 10.494 -45.289 1.00 31.55 90 SER A N 1
ATOM 650 C CA . SER A 1 90 ? 50.027 11.619 -45.789 1.00 31.55 90 SER A CA 1
ATOM 651 C C . SER A 1 90 ? 51.261 11.835 -44.911 1.00 31.55 90 SER A C 1
ATOM 653 O O . SER A 1 90 ? 51.452 12.879 -44.291 1.00 31.55 90 SER A O 1
ATOM 655 N N . SER A 1 91 ? 52.108 10.820 -44.782 1.00 30.12 91 SER A N 1
ATOM 656 C CA . SER A 1 91 ? 53.502 11.001 -44.351 1.00 30.12 91 SER A CA 1
ATOM 657 C C . SER A 1 91 ? 54.291 9.742 -44.675 1.00 30.12 91 SER A C 1
ATOM 659 O O . SER A 1 91 ? 54.150 8.703 -44.039 1.00 30.12 91 SER A O 1
ATOM 661 N N . GLY A 1 92 ? 55.111 9.834 -45.719 1.00 31.62 92 GLY A N 1
ATOM 662 C CA . GLY A 1 92 ? 56.017 8.768 -46.101 1.00 31.62 92 GLY A CA 1
ATOM 663 C C . GLY A 1 92 ? 57.087 8.540 -45.041 1.00 31.62 92 GLY A C 1
ATOM 664 O O . GLY A 1 92 ? 57.731 9.483 -44.600 1.00 31.62 92 GLY A O 1
ATOM 665 N N . PHE A 1 93 ? 57.315 7.274 -44.708 1.00 27.62 93 PHE A N 1
ATOM 666 C CA . PHE A 1 93 ? 58.655 6.723 -44.547 1.00 27.62 93 PHE A CA 1
ATOM 667 C C . PHE A 1 93 ? 58.590 5.227 -44.854 1.00 27.62 93 PHE A C 1
ATOM 669 O O . PHE A 1 93 ? 57.980 4.438 -44.139 1.00 27.62 93 PHE A O 1
ATOM 676 N N . ALA A 1 94 ? 59.201 4.857 -45.975 1.00 31.30 94 ALA A N 1
ATOM 677 C CA . ALA A 1 94 ? 59.446 3.481 -46.353 1.00 31.30 94 ALA A CA 1
ATOM 678 C C . ALA A 1 94 ? 60.567 2.895 -45.482 1.00 31.30 94 ALA A C 1
ATOM 680 O O . ALA A 1 94 ? 61.608 3.529 -45.317 1.00 31.30 94 ALA A O 1
ATOM 681 N N . CYS A 1 95 ? 60.401 1.654 -45.019 1.00 25.02 95 CYS A N 1
ATOM 682 C CA . CYS A 1 95 ? 61.534 0.751 -44.837 1.00 25.02 95 CYS A CA 1
ATOM 683 C C . CYS A 1 95 ? 61.120 -0.706 -45.114 1.00 25.02 95 CYS A C 1
ATOM 685 O O . CYS A 1 95 ? 60.476 -1.374 -44.313 1.00 25.02 95 CYS A O 1
ATOM 687 N N . PHE A 1 96 ? 61.457 -1.110 -46.338 1.00 28.47 96 PHE A N 1
ATOM 688 C CA . PHE A 1 96 ? 61.757 -2.439 -46.875 1.00 28.47 96 PHE A CA 1
ATOM 689 C C . PHE A 1 96 ? 61.901 -3.618 -45.888 1.00 28.47 96 PHE A C 1
ATOM 691 O O . PHE A 1 96 ? 62.745 -3.570 -45.001 1.00 28.47 96 PHE A O 1
ATOM 698 N N . ALA A 1 97 ? 61.230 -4.743 -46.186 1.00 28.44 97 ALA A N 1
ATOM 699 C CA . ALA A 1 97 ? 61.893 -6.022 -46.506 1.00 28.44 97 ALA A CA 1
ATOM 700 C C . ALA A 1 97 ? 60.879 -7.126 -46.896 1.00 28.44 97 ALA A C 1
ATOM 702 O O . ALA A 1 97 ? 60.209 -7.712 -46.054 1.00 28.44 97 ALA A O 1
ATOM 703 N N . LEU A 1 98 ? 60.798 -7.388 -48.206 1.00 37.09 98 LEU A N 1
ATOM 704 C CA . LEU A 1 98 ? 60.711 -8.707 -48.857 1.00 37.09 98 LEU A CA 1
ATOM 705 C C . LEU A 1 98 ? 60.251 -9.909 -48.002 1.00 37.09 98 LEU A C 1
ATOM 707 O O . LEU A 1 98 ? 61.080 -10.580 -47.392 1.00 37.09 98 LEU A O 1
ATOM 711 N N . LEU A 1 99 ? 58.973 -10.285 -48.117 1.00 32.69 99 LEU A N 1
ATOM 712 C CA . LEU A 1 99 ? 58.526 -11.674 -47.960 1.00 32.69 99 LEU A CA 1
ATOM 713 C C . LEU A 1 99 ? 57.529 -12.031 -49.080 1.00 32.69 99 LEU A C 1
ATOM 715 O O . LEU A 1 99 ? 56.369 -11.638 -49.076 1.00 32.69 99 LEU A O 1
ATOM 719 N N . ASP A 1 100 ? 58.093 -12.721 -50.068 1.00 34.75 100 ASP A N 1
ATOM 720 C CA . ASP A 1 100 ? 57.536 -13.612 -51.094 1.00 34.75 100 ASP A CA 1
ATOM 721 C C . ASP A 1 100 ? 56.004 -13.904 -51.079 1.00 34.75 100 ASP A C 1
ATOM 723 O O . ASP A 1 100 ? 55.506 -14.534 -50.139 1.00 34.75 100 ASP A O 1
ATOM 727 N N . PRO A 1 101 ? 55.247 -13.566 -52.150 1.00 38.34 101 PRO A N 1
ATOM 728 C CA . PRO A 1 101 ? 53.820 -13.890 -52.282 1.00 38.34 101 PRO A CA 1
ATOM 729 C C . PRO A 1 101 ? 53.498 -15.390 -52.419 1.00 38.34 101 PRO A C 1
ATOM 731 O O . PRO A 1 101 ? 52.323 -15.755 -52.405 1.00 38.34 101 PRO A O 1
ATOM 734 N N . HIS A 1 102 ? 54.494 -16.275 -52.547 1.00 38.97 102 HIS A N 1
ATOM 735 C CA . HIS A 1 102 ? 54.272 -17.710 -52.773 1.00 38.97 102 HIS A CA 1
ATOM 736 C C . HIS A 1 102 ? 54.346 -18.605 -51.519 1.00 38.97 102 HIS A C 1
ATOM 738 O O . HIS A 1 102 ? 54.265 -19.827 -51.650 1.00 38.97 102 HIS A O 1
ATOM 744 N N . ARG A 1 103 ? 54.431 -18.049 -50.297 1.00 36.09 103 ARG A N 1
ATOM 745 C CA . ARG A 1 103 ? 54.587 -18.844 -49.051 1.00 36.09 103 ARG A CA 1
ATOM 746 C C . ARG A 1 103 ? 53.503 -18.717 -47.972 1.00 36.09 103 ARG A C 1
ATOM 748 O O . ARG A 1 103 ? 53.706 -19.203 -46.865 1.00 36.09 103 ARG A O 1
ATOM 755 N N . LEU A 1 104 ? 52.322 -18.174 -48.275 1.00 38.12 104 LEU A N 1
ATOM 756 C CA . LEU A 1 104 ? 51.167 -18.199 -47.352 1.00 38.12 104 LEU A CA 1
ATOM 757 C C . LEU A 1 104 ? 50.021 -19.095 -47.846 1.00 38.12 104 LEU A C 1
ATOM 759 O O . LEU A 1 104 ? 48.845 -18.793 -47.666 1.00 38.12 104 LEU A O 1
ATOM 763 N N . ALA A 1 105 ? 50.375 -20.232 -48.442 1.00 40.22 105 ALA A N 1
ATOM 764 C CA . ALA A 1 105 ? 49.447 -21.306 -48.777 1.00 40.22 105 ALA A CA 1
ATOM 765 C C . ALA A 1 105 ? 49.562 -22.481 -47.791 1.00 40.22 105 ALA A C 1
ATOM 767 O O . ALA A 1 105 ? 49.557 -23.623 -48.220 1.00 40.22 105 ALA A O 1
ATOM 768 N N . GLU A 1 106 ? 49.687 -22.234 -46.481 1.00 40.91 106 GLU A N 1
ATOM 769 C CA . GLU A 1 106 ? 49.630 -23.313 -45.478 1.00 40.91 106 GLU A CA 1
ATOM 770 C C . GLU A 1 106 ? 49.318 -22.789 -44.060 1.00 40.91 106 GLU A C 1
ATOM 772 O O . GLU A 1 106 ? 50.100 -22.874 -43.123 1.00 40.91 106 GLU A O 1
ATOM 777 N N . SER A 1 107 ? 48.122 -22.226 -43.885 1.00 37.84 107 SER A N 1
ATOM 778 C CA . SER A 1 107 ? 47.443 -22.176 -42.581 1.00 37.84 107 SER A CA 1
ATOM 779 C C . SER A 1 107 ? 45.949 -22.346 -42.825 1.00 37.84 107 SER A C 1
ATOM 781 O O . SER A 1 107 ? 45.150 -21.412 -42.851 1.00 37.84 107 SER A O 1
ATOM 783 N N . ARG A 1 108 ? 45.583 -23.588 -43.141 1.00 46.47 108 ARG A N 1
ATOM 784 C CA . ARG A 1 108 ? 44.217 -24.004 -43.435 1.00 46.47 108 ARG A CA 1
ATOM 785 C C . ARG A 1 108 ? 43.498 -24.285 -42.115 1.00 46.47 108 ARG A C 1
ATOM 787 O O . ARG A 1 108 ? 43.348 -25.435 -41.723 1.00 46.47 108 ARG A O 1
ATOM 794 N N . ALA A 1 109 ? 43.037 -23.228 -41.454 1.00 42.00 109 ALA A N 1
ATOM 795 C CA . ALA A 1 109 ? 41.989 -23.315 -40.431 1.00 42.00 109 ALA A CA 1
ATOM 796 C C . ALA A 1 109 ? 40.600 -22.944 -40.995 1.00 42.00 109 ALA A C 1
ATOM 798 O O . ALA A 1 109 ? 39.678 -22.646 -40.244 1.00 42.00 109 ALA A O 1
ATOM 799 N N . ASP A 1 110 ? 40.416 -23.003 -42.317 1.00 48.81 110 ASP A N 1
ATOM 800 C CA . ASP A 1 110 ? 39.136 -22.733 -42.978 1.00 48.81 110 ASP A CA 1
ATOM 801 C C . ASP A 1 110 ? 38.398 -24.037 -43.299 1.00 48.81 110 ASP A C 1
ATOM 803 O O . ASP A 1 110 ? 38.361 -24.523 -44.432 1.00 48.81 110 ASP A O 1
ATOM 807 N N . GLY A 1 111 ? 37.799 -24.634 -42.268 1.00 42.75 111 GLY A N 1
ATOM 808 C CA . GLY A 1 111 ? 36.867 -25.745 -42.435 1.00 42.75 111 GLY A CA 1
ATOM 809 C C . GLY A 1 111 ? 35.505 -25.256 -42.965 1.00 42.75 111 GLY A C 1
ATOM 810 O O . GLY A 1 111 ? 34.959 -24.285 -42.431 1.00 42.75 111 GLY A O 1
ATOM 811 N N . PRO A 1 112 ? 34.870 -25.940 -43.940 1.00 51.53 112 PRO A N 1
ATOM 812 C CA . PRO A 1 112 ? 33.528 -25.597 -44.441 1.00 51.53 112 PRO A CA 1
ATOM 813 C C . PRO A 1 112 ? 32.447 -25.586 -43.344 1.00 51.53 112 PRO A C 1
ATOM 815 O O . PRO A 1 112 ? 31.394 -24.973 -43.520 1.00 51.53 112 PRO A O 1
ATOM 818 N N . LEU A 1 113 ? 32.719 -26.212 -42.195 1.00 53.09 113 LEU A N 1
ATOM 819 C CA . LEU A 1 113 ? 31.891 -26.171 -40.992 1.00 53.09 113 LEU A CA 1
ATOM 820 C C . LEU A 1 113 ? 31.838 -24.774 -40.351 1.00 53.09 113 LEU A C 1
ATOM 822 O O . LEU A 1 113 ? 30.745 -24.295 -40.079 1.00 53.09 113 LEU A O 1
ATOM 826 N N . VAL A 1 114 ? 32.966 -24.074 -40.185 1.00 53.91 114 VAL A N 1
ATOM 827 C CA . VAL A 1 114 ? 33.003 -22.739 -39.546 1.00 53.91 114 VAL A CA 1
ATOM 828 C C . VAL A 1 114 ? 32.269 -21.703 -40.401 1.00 53.91 114 VAL A C 1
ATOM 830 O O . VAL A 1 114 ? 31.483 -20.897 -39.898 1.00 53.91 114 VAL A O 1
ATOM 833 N N . ARG A 1 115 ? 32.445 -21.779 -41.724 1.00 49.09 115 ARG A N 1
ATOM 834 C CA . ARG A 1 115 ? 31.778 -20.896 -42.691 1.00 49.09 115 ARG A CA 1
ATOM 835 C C . ARG A 1 115 ? 30.266 -21.146 -42.758 1.00 49.09 115 ARG A C 1
ATOM 837 O O . ARG A 1 115 ? 29.498 -20.192 -42.863 1.00 49.09 115 ARG A O 1
ATOM 844 N N . ARG A 1 116 ? 29.830 -22.408 -42.635 1.00 51.38 116 ARG A N 1
ATOM 845 C CA . ARG A 1 116 ? 28.408 -22.782 -42.510 1.00 51.38 116 ARG A CA 1
ATOM 846 C C . ARG A 1 116 ? 27.806 -22.302 -41.189 1.00 51.38 116 ARG A C 1
ATOM 848 O O . ARG A 1 116 ? 26.699 -21.776 -41.212 1.00 51.38 116 ARG A O 1
ATOM 855 N N . SER A 1 117 ? 28.538 -22.391 -40.079 1.00 53.75 117 SER A N 1
ATOM 856 C CA . SER A 1 117 ? 28.098 -21.891 -38.770 1.00 53.75 117 SER A CA 1
ATOM 857 C C . SER A 1 117 ? 27.925 -20.367 -38.751 1.00 53.75 117 SER A C 1
ATOM 859 O O . SER A 1 117 ? 26.901 -19.869 -38.290 1.00 53.75 117 SER A O 1
ATOM 861 N N . LEU A 1 118 ? 28.866 -19.608 -39.323 1.00 49.78 118 LEU A N 1
ATOM 862 C CA . LEU A 1 118 ? 28.760 -18.145 -39.427 1.00 49.78 118 LEU A CA 1
ATOM 863 C C . LEU A 1 118 ? 27.643 -17.707 -40.390 1.00 49.78 118 LEU A C 1
ATOM 865 O O . LEU A 1 118 ? 26.882 -16.790 -40.076 1.00 49.78 118 LEU A O 1
ATOM 869 N N . ALA A 1 119 ? 27.482 -18.389 -41.528 1.00 50.56 119 ALA A N 1
ATOM 870 C CA . ALA A 1 119 ? 26.378 -18.138 -42.458 1.00 50.56 119 ALA A CA 1
ATOM 871 C C . ALA A 1 119 ? 25.006 -18.488 -41.847 1.00 50.56 119 ALA A C 1
ATOM 873 O O . ALA A 1 119 ? 24.026 -17.779 -42.083 1.00 50.56 119 ALA A O 1
ATOM 874 N N . TRP A 1 120 ? 24.931 -19.530 -41.013 1.00 52.19 120 TRP A N 1
ATOM 875 C CA . TRP A 1 120 ? 23.727 -19.902 -40.266 1.00 52.19 120 TRP A CA 1
ATOM 876 C C . TRP A 1 120 ? 23.330 -18.823 -39.243 1.00 52.19 120 TRP A C 1
ATOM 878 O O . TRP A 1 120 ? 22.171 -18.408 -39.214 1.00 52.19 120 TRP A O 1
ATOM 888 N N . ILE A 1 121 ? 24.292 -18.271 -38.494 1.00 54.28 121 ILE A N 1
ATOM 889 C CA . ILE A 1 121 ? 24.066 -17.165 -37.542 1.00 54.28 121 ILE A CA 1
ATOM 890 C C . ILE A 1 121 ? 23.574 -15.894 -38.262 1.00 54.28 121 ILE A C 1
ATOM 892 O O . ILE A 1 121 ? 22.641 -15.227 -37.807 1.00 54.28 121 ILE A O 1
ATOM 896 N N . VAL A 1 122 ? 24.165 -15.555 -39.412 1.00 53.88 122 VAL A N 1
ATOM 897 C CA . VAL A 1 122 ? 23.795 -14.356 -40.187 1.00 53.88 122 VAL A CA 1
ATOM 898 C C . VAL A 1 122 ? 22.421 -14.498 -40.853 1.00 53.88 122 VAL A C 1
ATOM 900 O O . VAL A 1 122 ? 21.663 -13.529 -40.883 1.00 53.88 122 VAL A O 1
ATOM 903 N N . THR A 1 123 ? 22.056 -15.688 -41.336 1.00 51.97 123 THR A N 1
ATOM 904 C CA . THR A 1 123 ? 20.741 -15.944 -41.961 1.00 51.97 123 THR A CA 1
ATOM 905 C C . THR A 1 123 ? 19.606 -16.048 -40.941 1.00 51.97 123 THR A C 1
ATOM 907 O O . THR A 1 123 ? 18.483 -15.634 -41.230 1.00 51.97 123 THR A O 1
ATOM 910 N N . HIS A 1 124 ? 19.886 -16.496 -39.713 1.00 54.88 124 HIS A N 1
ATOM 911 C CA . HIS A 1 124 ? 18.881 -16.561 -38.649 1.00 54.88 124 HIS A CA 1
ATOM 912 C C . HIS A 1 124 ? 18.706 -15.241 -37.882 1.00 54.88 124 HIS A C 1
ATOM 914 O O . HIS A 1 124 ? 17.707 -15.088 -37.184 1.00 54.88 124 HIS A O 1
ATOM 920 N N . ARG A 1 125 ? 19.567 -14.227 -38.068 1.00 57.53 125 ARG A N 1
ATOM 921 C CA . ARG A 1 125 ? 19.445 -12.903 -37.410 1.00 57.53 125 ARG A CA 1
ATOM 922 C C . ARG A 1 125 ? 18.045 -12.282 -37.477 1.00 57.53 125 ARG A C 1
ATOM 924 O O . ARG A 1 125 ? 17.602 -11.664 -36.512 1.00 57.53 125 ARG A O 1
ATOM 931 N N . GLY A 1 126 ? 17.349 -12.420 -38.608 1.00 59.22 126 GLY A N 1
ATOM 932 C CA . GLY A 1 126 ? 15.984 -11.906 -38.773 1.00 59.22 126 GLY A CA 1
ATOM 933 C C . GLY A 1 126 ? 14.946 -12.662 -37.936 1.00 59.22 126 GLY A C 1
ATOM 934 O O . GLY A 1 126 ? 14.024 -12.053 -37.399 1.00 59.22 126 GLY A O 1
ATOM 935 N N . GLN A 1 127 ? 15.124 -13.975 -37.773 1.00 62.06 127 GLN A N 1
ATOM 936 C CA . GLN A 1 127 ? 14.276 -14.803 -36.915 1.00 62.06 127 GLN A CA 1
ATOM 937 C C . GLN A 1 127 ? 14.546 -14.515 -35.435 1.00 62.06 127 GLN A C 1
ATOM 939 O O . GLN A 1 127 ? 13.603 -14.377 -34.668 1.00 62.06 127 GLN A O 1
ATOM 944 N N . TRP A 1 128 ? 15.808 -14.326 -35.045 1.00 66.06 128 TRP A N 1
ATOM 945 C CA . TRP A 1 128 ? 16.186 -14.020 -33.661 1.00 66.06 128 TRP A CA 1
ATOM 946 C C . TRP A 1 128 ? 15.604 -12.685 -33.195 1.00 66.06 128 TRP A C 1
ATOM 948 O O . TRP A 1 128 ? 15.079 -12.603 -32.090 1.00 66.06 128 TRP A O 1
ATOM 958 N N . LYS A 1 129 ? 15.585 -11.668 -34.069 1.00 71.12 129 LYS A N 1
ATOM 959 C CA . LYS A 1 129 ? 14.864 -10.419 -33.789 1.00 71.12 129 LYS A CA 1
ATOM 960 C C . LYS A 1 129 ? 13.367 -10.668 -33.591 1.00 71.12 129 LYS A C 1
ATOM 962 O O . LYS A 1 129 ? 12.816 -10.224 -32.596 1.00 71.12 129 LYS A O 1
ATOM 967 N N . ARG A 1 130 ? 12.700 -11.418 -34.475 1.00 74.31 130 ARG A N 1
ATOM 968 C CA . ARG A 1 130 ? 11.263 -11.727 -34.318 1.00 74.31 130 ARG A CA 1
ATOM 969 C C . ARG A 1 130 ? 10.955 -12.435 -32.993 1.00 74.31 130 ARG A C 1
ATOM 971 O O . ARG A 1 130 ? 10.023 -12.033 -32.304 1.00 74.31 130 ARG A O 1
ATOM 978 N N . TRP A 1 131 ? 11.758 -13.427 -32.612 1.00 80.38 131 TRP A N 1
ATOM 979 C CA . TRP A 1 131 ? 11.608 -14.137 -31.338 1.00 80.38 131 TRP A CA 1
ATOM 980 C C . TRP A 1 131 ? 11.904 -13.250 -30.125 1.00 80.38 131 TRP A C 1
ATOM 982 O O . TRP A 1 131 ? 11.168 -13.308 -29.146 1.00 80.38 131 TRP A O 1
ATOM 992 N N . GLY A 1 132 ? 12.909 -12.375 -30.204 1.00 82.38 132 GLY A N 1
ATOM 993 C CA . GLY A 1 132 ? 13.206 -11.396 -29.157 1.00 82.38 132 GLY A CA 1
ATOM 994 C C . GLY A 1 132 ? 12.070 -10.399 -28.927 1.00 82.38 132 GLY A C 1
ATOM 995 O O . GLY A 1 132 ? 11.705 -10.112 -27.792 1.00 82.38 132 GLY A O 1
ATOM 996 N N . TRP A 1 133 ? 11.446 -9.925 -30.004 1.00 82.38 133 TRP A N 1
ATOM 997 C CA . TRP A 1 133 ? 10.271 -9.058 -29.932 1.00 82.38 133 TRP A CA 1
ATOM 998 C C . TRP A 1 133 ? 9.040 -9.766 -29.371 1.00 82.38 133 TRP A C 1
ATOM 1000 O O . TRP A 1 133 ? 8.340 -9.201 -28.534 1.00 82.38 133 TRP A O 1
ATOM 1010 N N . ALA A 1 134 ? 8.792 -11.009 -29.787 1.00 85.69 134 ALA A N 1
ATOM 1011 C CA . ALA A 1 134 ? 7.723 -11.823 -29.219 1.00 85.69 134 ALA A CA 1
ATOM 1012 C C . ALA A 1 134 ? 7.945 -12.076 -27.716 1.00 85.69 134 ALA A C 1
ATOM 1014 O O . ALA A 1 134 ? 7.006 -11.955 -26.934 1.00 85.69 134 ALA A O 1
ATOM 1015 N N . ALA A 1 135 ? 9.185 -12.351 -27.298 1.00 88.00 135 ALA A N 1
ATOM 1016 C CA . ALA A 1 135 ? 9.551 -12.519 -25.892 1.00 88.00 135 ALA A CA 1
ATOM 1017 C C . ALA A 1 135 ? 9.387 -11.221 -25.082 1.00 88.00 135 ALA A C 1
ATOM 1019 O O . ALA A 1 135 ? 8.910 -11.253 -23.946 1.00 88.00 135 ALA A O 1
ATOM 1020 N N . LEU A 1 136 ? 9.727 -10.067 -25.664 1.00 89.44 136 LEU A N 1
ATOM 1021 C CA . LEU A 1 136 ? 9.510 -8.767 -25.034 1.00 89.44 136 LEU A CA 1
ATOM 1022 C C . LEU A 1 136 ? 8.018 -8.470 -24.859 1.00 89.44 136 LEU A C 1
ATOM 1024 O O . LEU A 1 136 ? 7.581 -8.167 -23.755 1.00 89.44 136 LEU A O 1
ATOM 1028 N N . LEU A 1 137 ? 7.223 -8.606 -25.923 1.00 90.50 137 LEU A N 1
ATOM 1029 C CA . LEU A 1 137 ? 5.779 -8.383 -25.855 1.00 90.50 137 LEU A CA 1
ATOM 1030 C C . LEU A 1 137 ? 5.121 -9.347 -24.866 1.00 90.50 137 LEU A C 1
ATOM 1032 O O . LEU A 1 137 ? 4.375 -8.906 -23.998 1.00 90.50 137 LEU A O 1
ATOM 1036 N N . GLY A 1 138 ? 5.461 -10.637 -24.936 1.00 92.06 138 GLY A N 1
ATOM 1037 C CA . GLY A 1 138 ? 4.960 -11.649 -24.011 1.00 92.06 138 GLY A CA 1
ATOM 1038 C C . GLY A 1 138 ? 5.303 -11.337 -22.554 1.00 92.06 138 GLY A C 1
ATOM 1039 O O . GLY A 1 138 ? 4.423 -11.384 -21.698 1.00 92.06 138 GLY A O 1
ATOM 1040 N N . SER A 1 139 ? 6.550 -10.954 -22.262 1.00 92.31 139 SER A N 1
ATOM 1041 C CA . SER A 1 139 ? 6.959 -10.603 -20.895 1.00 92.31 139 SER A CA 1
ATOM 1042 C C . SER A 1 139 ? 6.299 -9.315 -20.392 1.00 92.31 139 SER A C 1
ATOM 1044 O O . SER A 1 139 ? 5.848 -9.288 -19.249 1.00 92.31 139 SER A O 1
ATOM 1046 N N . CYS A 1 140 ? 6.140 -8.286 -21.233 1.00 92.25 140 CYS A N 1
ATOM 1047 C CA . CYS A 1 140 ? 5.369 -7.087 -20.892 1.00 92.25 140 CYS A CA 1
ATOM 1048 C C . CYS A 1 140 ? 3.894 -7.409 -20.617 1.00 92.25 140 CYS A C 1
ATOM 1050 O O . CYS A 1 140 ? 3.347 -6.923 -19.630 1.00 92.25 140 CYS A O 1
ATOM 1052 N N . THR A 1 141 ? 3.251 -8.242 -21.441 1.00 93.00 141 THR A N 1
ATOM 1053 C CA . THR A 1 141 ? 1.854 -8.654 -21.236 1.00 93.00 141 THR A CA 1
ATOM 1054 C C . THR A 1 141 ? 1.684 -9.430 -19.933 1.00 93.00 141 THR A C 1
ATOM 1056 O O . THR A 1 141 ? 0.767 -9.128 -19.174 1.00 93.00 141 THR A O 1
ATOM 1059 N N . ILE A 1 142 ? 2.578 -10.379 -19.640 1.00 93.62 142 ILE A N 1
ATOM 1060 C CA . ILE A 1 142 ? 2.565 -11.123 -18.373 1.00 93.62 142 ILE A CA 1
ATOM 1061 C C . ILE A 1 142 ? 2.738 -10.165 -17.191 1.00 93.62 142 ILE A C 1
ATOM 1063 O O . ILE A 1 142 ? 1.957 -10.212 -16.246 1.00 93.62 142 ILE A O 1
ATOM 1067 N N . ALA A 1 143 ? 3.718 -9.263 -17.251 1.00 92.38 143 ALA A N 1
ATOM 1068 C CA . ALA A 1 143 ? 3.986 -8.328 -16.165 1.00 92.38 143 ALA A CA 1
ATOM 1069 C C . ALA A 1 143 ? 2.798 -7.377 -15.918 1.00 92.38 143 ALA A C 1
ATOM 1071 O O . ALA A 1 143 ? 2.425 -7.144 -14.769 1.00 92.38 143 ALA A O 1
ATOM 1072 N N . LEU A 1 144 ? 2.160 -6.875 -16.983 1.00 93.50 144 LEU A N 1
ATOM 1073 C CA . LEU A 1 144 ? 0.936 -6.075 -16.882 1.00 93.50 144 LEU A CA 1
ATOM 1074 C C . LEU A 1 144 ? -0.211 -6.882 -16.265 1.00 93.50 144 LEU A C 1
ATOM 1076 O O . LEU A 1 144 ? -0.859 -6.397 -15.345 1.00 93.50 144 LEU A O 1
ATOM 1080 N N . ALA A 1 145 ? -0.430 -8.120 -16.712 1.00 92.88 145 ALA A N 1
ATOM 1081 C CA . ALA A 1 145 ? -1.480 -8.982 -16.171 1.00 92.88 145 ALA A CA 1
ATOM 1082 C C . ALA A 1 145 ? -1.289 -9.289 -14.675 1.00 92.88 145 ALA A C 1
ATOM 1084 O O . ALA A 1 145 ? -2.274 -9.443 -13.957 1.00 92.88 145 ALA A O 1
ATOM 1085 N N . LEU A 1 146 ? -0.040 -9.348 -14.200 1.00 91.00 146 LEU A N 1
ATOM 1086 C CA . LEU A 1 146 ? 0.282 -9.559 -12.788 1.00 91.00 146 LEU A CA 1
ATOM 1087 C C . LEU A 1 146 ? 0.085 -8.298 -11.934 1.00 91.00 146 LEU A C 1
ATOM 1089 O O . LEU A 1 146 ? -0.353 -8.414 -10.793 1.00 91.00 146 LEU A O 1
ATOM 1093 N N . GLU A 1 147 ? 0.386 -7.103 -12.451 1.00 91.19 147 GLU A N 1
ATOM 1094 C CA . GLU A 1 147 ? 0.261 -5.861 -11.671 1.00 91.19 147 GLU A CA 1
ATOM 1095 C C . GLU A 1 147 ? -1.154 -5.266 -11.731 1.00 91.19 147 GLU A C 1
ATOM 1097 O O . GLU A 1 147 ? -1.675 -4.806 -10.717 1.00 91.19 147 GLU A O 1
ATOM 1102 N N . SER A 1 148 ? -1.813 -5.290 -12.895 1.00 89.81 148 SER A N 1
ATOM 1103 C CA . SER A 1 148 ? -3.097 -4.613 -13.130 1.00 89.81 148 SER A CA 1
ATOM 1104 C C . SER A 1 148 ? -4.210 -4.939 -12.122 1.00 89.81 148 SER A C 1
ATOM 1106 O O . SER A 1 148 ? -4.885 -3.991 -11.710 1.00 89.81 148 SER A O 1
ATOM 1108 N N . PRO A 1 149 ? -4.417 -6.196 -11.669 1.00 90.38 149 PRO A N 1
ATOM 1109 C CA . PRO A 1 149 ? -5.455 -6.510 -10.688 1.00 90.38 149 PRO A CA 1
ATOM 1110 C C . PRO A 1 149 ? -5.317 -5.714 -9.389 1.00 90.38 149 PRO A C 1
ATOM 1112 O O . PRO A 1 149 ? -6.320 -5.295 -8.823 1.00 90.38 149 PRO A O 1
ATOM 1115 N N . HIS A 1 150 ? -4.086 -5.418 -8.963 1.00 88.00 150 HIS A N 1
ATOM 1116 C CA . HIS A 1 150 ? -3.804 -4.654 -7.744 1.00 88.00 150 HIS A CA 1
ATOM 1117 C C . HIS A 1 150 ? -4.077 -3.153 -7.887 1.00 88.00 150 HIS A C 1
ATOM 1119 O O . HIS A 1 150 ? -3.999 -2.414 -6.913 1.00 88.00 150 HIS A O 1
ATOM 1125 N N . HIS A 1 151 ? -4.428 -2.692 -9.089 1.00 86.38 151 HIS A N 1
ATOM 1126 C CA . HIS A 1 151 ? -4.852 -1.322 -9.346 1.00 86.38 151 HIS A CA 1
ATOM 1127 C C . HIS A 1 151 ? -6.358 -1.204 -9.598 1.00 86.38 151 HIS A C 1
ATOM 1129 O O . HIS A 1 151 ? -6.851 -0.079 -9.724 1.00 86.38 151 HIS A O 1
ATOM 1135 N N . LEU A 1 152 ? -7.103 -2.305 -9.654 1.00 85.69 152 LEU A N 1
ATOM 1136 C CA . LEU A 1 152 ? -8.550 -2.265 -9.835 1.00 85.69 152 LEU A CA 1
ATOM 1137 C C . LEU A 1 152 ? -9.266 -1.979 -8.510 1.00 85.69 152 LEU A C 1
ATOM 1139 O O . LEU A 1 152 ? -8.669 -1.995 -7.437 1.00 85.69 152 LEU A O 1
ATOM 1143 N N . ARG A 1 153 ? -10.543 -1.605 -8.605 1.00 77.31 153 ARG A N 1
ATOM 1144 C CA . ARG A 1 153 ? -11.419 -1.462 -7.438 1.00 77.31 153 ARG A CA 1
ATOM 1145 C C . ARG A 1 153 ? -12.123 -2.789 -7.186 1.00 77.31 153 ARG A C 1
ATOM 1147 O O . ARG A 1 153 ? -12.464 -3.487 -8.138 1.00 77.31 153 ARG A O 1
ATOM 1154 N N . TRP A 1 154 ? -12.389 -3.075 -5.919 1.00 82.06 154 TRP A N 1
ATOM 1155 C CA . TRP A 1 154 ? -13.220 -4.197 -5.497 1.00 82.06 154 TRP A CA 1
ATOM 1156 C C . TRP A 1 154 ? -14.515 -3.671 -4.899 1.00 82.06 154 TRP A C 1
ATOM 1158 O O . TRP A 1 154 ? -14.545 -2.573 -4.342 1.00 82.06 154 TRP A O 1
ATOM 1168 N N . ASN A 1 155 ? -15.570 -4.468 -5.021 1.00 85.88 155 ASN A N 1
ATOM 1169 C CA . ASN A 1 155 ? -16.815 -4.233 -4.312 1.00 85.88 155 ASN A CA 1
ATOM 1170 C C . ASN A 1 155 ? -16.882 -5.208 -3.145 1.00 85.88 155 ASN A C 1
ATOM 1172 O O . ASN A 1 155 ? -16.613 -6.398 -3.314 1.00 85.88 155 ASN A O 1
ATOM 1176 N N . LEU A 1 156 ? -17.234 -4.684 -1.980 1.00 90.81 156 LEU A N 1
ATOM 1177 C CA . LEU A 1 156 ? -17.574 -5.489 -0.823 1.00 90.81 156 LEU A CA 1
ATOM 1178 C C . LEU A 1 156 ? -18.998 -6.014 -0.979 1.00 90.81 156 LEU A C 1
ATOM 1180 O O . LEU A 1 156 ? -19.835 -5.409 -1.653 1.00 90.81 156 LEU A O 1
ATOM 1184 N N . SER A 1 157 ? -19.257 -7.153 -0.352 1.00 92.00 157 SER A N 1
ATOM 1185 C CA . SER A 1 157 ? -20.615 -7.656 -0.195 1.00 92.00 157 SER A CA 1
ATOM 1186 C C . SER A 1 157 ? -21.360 -6.792 0.831 1.00 92.00 157 SER A C 1
ATOM 1188 O O . SER A 1 157 ? -20.726 -6.280 1.760 1.00 92.00 157 SER A O 1
ATOM 1190 N N . PRO A 1 158 ? -22.687 -6.632 0.712 1.00 93.44 158 PRO A N 1
ATOM 1191 C CA . PRO A 1 158 ? -23.469 -5.898 1.701 1.00 93.44 158 PRO A CA 1
ATOM 1192 C C . PRO A 1 158 ? -23.273 -6.469 3.111 1.00 93.44 158 PRO A C 1
ATOM 1194 O O . PRO A 1 158 ? -23.351 -7.681 3.317 1.00 93.44 158 PRO A O 1
ATOM 1197 N N . ALA A 1 159 ? -23.002 -5.595 4.075 1.00 92.12 159 ALA A N 1
ATOM 1198 C CA . ALA A 1 159 ? -22.866 -5.931 5.482 1.00 92.12 159 ALA A CA 1
ATOM 1199 C C . ALA A 1 159 ? -24.221 -5.768 6.192 1.00 92.12 159 ALA A C 1
ATOM 1201 O O . ALA A 1 159 ? -24.943 -4.803 5.926 1.00 92.12 159 ALA A O 1
ATOM 1202 N N . PRO A 1 160 ? -24.576 -6.669 7.123 1.00 88.25 160 PRO A N 1
ATOM 1203 C CA . PRO A 1 160 ? -25.872 -6.626 7.799 1.00 88.25 160 PRO A CA 1
ATOM 1204 C C . PRO A 1 160 ? -25.983 -5.442 8.766 1.00 88.25 160 PRO A C 1
ATOM 1206 O O . PRO A 1 160 ? -27.074 -4.919 8.984 1.00 88.25 160 PRO A O 1
ATOM 1209 N N . ASN A 1 161 ? -24.855 -5.003 9.331 1.00 92.25 161 ASN A N 1
ATOM 1210 C CA . ASN A 1 161 ? -24.791 -3.924 10.306 1.00 92.25 161 ASN A CA 1
ATOM 1211 C C . ASN A 1 161 ? -23.903 -2.784 9.806 1.00 92.25 161 ASN A C 1
ATOM 1213 O O . ASN A 1 161 ? -22.857 -3.005 9.196 1.00 92.25 161 ASN A O 1
ATOM 1217 N N . ARG A 1 162 ? -24.255 -1.545 10.163 1.00 95.19 162 ARG A N 1
ATOM 1218 C CA . ARG A 1 162 ? -23.460 -0.336 9.882 1.00 95.19 162 ARG A CA 1
ATOM 1219 C C . ARG A 1 162 ? -22.284 -0.180 10.856 1.00 95.19 162 ARG A C 1
ATOM 1221 O O . ARG A 1 162 ? -22.126 0.857 11.500 1.00 95.19 162 ARG A O 1
ATOM 1228 N N . ARG A 1 163 ? -21.483 -1.237 11.016 1.00 97.06 163 ARG A N 1
ATOM 1229 C CA . ARG A 1 163 ? -20.328 -1.283 11.924 1.00 97.06 163 ARG A CA 1
ATOM 1230 C C . ARG A 1 163 ? -19.041 -1.511 11.146 1.00 97.06 163 ARG A C 1
ATOM 1232 O O . ARG A 1 163 ? -19.030 -2.287 10.193 1.00 97.06 163 ARG A O 1
ATOM 1239 N N . LEU A 1 164 ? -17.970 -0.855 11.574 1.00 97.88 164 LEU A N 1
ATOM 1240 C CA . LEU A 1 164 ? -16.626 -0.996 11.018 1.00 97.88 164 LEU A CA 1
ATOM 1241 C C . LEU A 1 164 ? -15.633 -1.143 12.167 1.00 97.88 164 LEU A C 1
ATOM 1243 O O . LEU A 1 164 ? -15.607 -0.292 13.052 1.00 97.88 164 LEU A O 1
ATOM 1247 N N . THR A 1 165 ? -14.789 -2.168 12.138 1.00 98.06 165 THR A N 1
ATOM 1248 C CA . THR A 1 165 ? -13.629 -2.249 13.033 1.00 98.06 165 THR A CA 1
ATOM 1249 C C . THR A 1 165 ? -12.394 -1.795 12.274 1.00 98.06 165 THR A C 1
ATOM 1251 O O . THR A 1 165 ? -12.155 -2.239 11.155 1.00 98.06 165 THR A O 1
ATOM 1254 N N . VAL A 1 166 ? -11.598 -0.918 12.873 1.00 98.19 166 VAL A N 1
ATOM 1255 C CA . VAL A 1 166 ? -10.335 -0.445 12.310 1.00 98.19 166 VAL A CA 1
ATOM 1256 C C . VAL A 1 166 ? -9.202 -0.948 13.187 1.00 98.19 166 VAL A C 1
ATOM 1258 O O . VAL A 1 166 ? -9.177 -0.673 14.382 1.00 98.19 166 VAL A O 1
ATOM 1261 N N . ILE A 1 167 ? -8.261 -1.672 12.592 1.00 97.94 167 ILE A N 1
ATOM 1262 C CA . ILE A 1 167 ? -7.005 -2.071 13.224 1.00 97.94 167 ILE A CA 1
ATOM 1263 C C . ILE A 1 167 ? -5.915 -1.246 12.546 1.00 97.94 167 ILE A C 1
ATOM 1265 O O . ILE A 1 167 ? -5.675 -1.422 11.351 1.00 97.94 167 ILE A O 1
ATOM 1269 N N . GLY A 1 168 ? -5.307 -0.317 13.280 1.00 96.50 168 GLY A N 1
ATOM 1270 C CA . GLY A 1 168 ? -4.450 0.713 12.688 1.00 96.50 168 GLY A CA 1
ATOM 1271 C C . GLY A 1 168 ? -3.225 1.066 13.523 1.00 96.50 168 GLY A C 1
ATOM 1272 O O . GLY A 1 168 ? -3.108 0.631 14.669 1.00 96.50 168 GLY A O 1
ATOM 1273 N N . ASP A 1 169 ? -2.345 1.900 12.971 1.00 94.44 169 ASP A N 1
ATOM 1274 C CA . ASP A 1 169 ? -1.191 2.442 13.692 1.00 94.44 169 ASP A CA 1
ATOM 1275 C C . ASP A 1 169 ? -1.356 3.938 14.046 1.00 94.44 169 ASP A C 1
ATOM 1277 O O . ASP A 1 169 ? -2.446 4.379 14.418 1.00 94.44 169 ASP A O 1
ATOM 1281 N N . SER A 1 170 ? -0.286 4.738 13.976 1.00 92.88 170 SER A N 1
ATOM 1282 C CA . SER A 1 170 ? -0.320 6.178 14.236 1.00 92.88 170 SER A CA 1
ATOM 1283 C C . SER A 1 170 ? -1.115 6.979 13.202 1.00 92.88 170 SER A C 1
ATOM 1285 O O . SER A 1 170 ? -1.649 8.031 13.563 1.00 92.88 170 SER A O 1
ATOM 1287 N N . ILE A 1 171 ? -1.260 6.509 11.955 1.00 92.50 171 ILE A N 1
ATOM 1288 C CA . ILE A 1 171 ? -2.103 7.177 10.944 1.00 92.50 171 ILE A CA 1
ATOM 1289 C C . ILE A 1 171 ? -3.569 7.168 11.398 1.00 92.50 171 ILE A C 1
ATOM 1291 O O . ILE A 1 171 ? -4.307 8.142 11.204 1.00 92.50 171 ILE A O 1
ATOM 1295 N N . THR A 1 172 ? -3.979 6.090 12.063 1.00 93.94 172 THR A N 1
ATOM 1296 C CA . THR A 1 172 ? -5.323 5.932 12.619 1.00 93.94 172 THR A CA 1
ATOM 1297 C C . THR A 1 172 ? -5.461 6.530 14.015 1.00 93.94 172 THR A C 1
ATOM 1299 O O . THR A 1 172 ? -6.341 7.371 14.230 1.00 93.94 172 THR A O 1
ATOM 1302 N N . ALA A 1 173 ? -4.545 6.196 14.925 1.00 92.00 173 ALA A N 1
ATOM 1303 C CA . ALA A 1 173 ? -4.569 6.662 16.309 1.00 92.00 173 ALA A CA 1
ATOM 1304 C C . ALA A 1 173 ? -4.363 8.180 16.427 1.00 92.00 173 ALA A C 1
ATOM 1306 O O . ALA A 1 173 ? -4.726 8.776 17.443 1.00 92.00 173 ALA A O 1
ATOM 1307 N N . GLY A 1 174 ? -3.816 8.809 15.383 1.00 87.44 174 GLY A N 1
ATOM 1308 C CA . GLY A 1 174 ? -3.491 10.225 15.335 1.00 87.44 174 GLY A CA 1
ATOM 1309 C C . GLY A 1 174 ? -2.292 10.578 16.214 1.00 87.44 174 GLY A C 1
ATOM 1310 O O . GLY A 1 174 ? -1.860 9.826 17.090 1.00 87.44 174 GLY A O 1
ATOM 1311 N N . THR A 1 175 ? -1.751 11.775 16.006 1.00 74.25 175 THR A N 1
ATOM 1312 C CA . THR A 1 175 ? -0.778 12.343 16.942 1.00 74.25 175 THR A CA 1
ATOM 1313 C C . THR A 1 175 ? -1.526 12.799 18.190 1.00 74.25 175 THR A C 1
ATOM 1315 O O . THR A 1 175 ? -2.601 13.390 18.083 1.00 74.25 175 THR A O 1
ATOM 1318 N N . GLY A 1 176 ? -0.978 12.554 19.386 1.00 69.44 176 GLY A N 1
ATOM 1319 C CA . GLY A 1 176 ? -1.631 12.831 20.682 1.00 69.44 176 GLY A CA 1
ATOM 1320 C C . GLY A 1 176 ? -2.062 14.288 20.933 1.00 69.44 176 GLY A C 1
ATOM 1321 O O . GLY A 1 176 ? -2.593 14.602 21.990 1.00 69.44 176 GLY A O 1
ATOM 1322 N N . THR A 1 177 ? -1.848 15.175 19.965 1.00 73.62 177 THR A N 1
ATOM 1323 C CA . THR A 1 177 ? -2.336 16.552 19.898 1.00 73.62 177 THR A CA 1
ATOM 1324 C C . THR A 1 177 ? -3.803 16.673 19.468 1.00 73.62 177 THR A C 1
ATOM 1326 O O . THR A 1 177 ? -4.389 17.732 19.661 1.00 73.62 177 THR A O 1
ATOM 1329 N N . LEU A 1 178 ? -4.385 15.649 18.830 1.00 79.50 178 LEU A N 1
ATOM 1330 C CA . LEU A 1 178 ? -5.766 15.675 18.336 1.00 79.50 178 LEU A CA 1
ATOM 1331 C C . LEU A 1 178 ? -6.718 14.892 19.246 1.00 79.50 178 LEU A C 1
ATOM 1333 O O . LEU A 1 178 ? -6.465 13.731 19.596 1.00 79.50 178 LEU A O 1
ATOM 1337 N N . ASP A 1 179 ? -7.865 15.511 19.534 1.00 86.38 179 ASP A N 1
ATOM 1338 C CA . ASP A 1 179 ? -8.991 14.856 20.198 1.00 86.38 179 ASP A CA 1
ATOM 1339 C C . ASP A 1 179 ? -9.473 13.657 19.376 1.00 86.38 179 ASP A C 1
ATOM 1341 O O . ASP A 1 179 ? -9.507 13.704 18.143 1.00 86.38 179 ASP A O 1
ATOM 1345 N N . ALA A 1 180 ? -9.937 12.600 20.047 1.00 86.31 180 ALA A N 1
ATOM 1346 C CA . ALA A 1 180 ? -10.447 11.401 19.378 1.00 86.31 180 ALA A CA 1
ATOM 1347 C C . ALA A 1 180 ? -11.574 11.711 18.371 1.00 86.31 180 ALA A C 1
ATOM 1349 O O . ALA A 1 180 ? -11.649 11.098 17.310 1.00 86.31 180 ALA A O 1
ATOM 1350 N N . SER A 1 181 ? -12.406 12.722 18.647 1.00 89.56 181 SER A N 1
ATOM 1351 C CA . SER A 1 181 ? -13.488 13.158 17.754 1.00 89.56 181 SER A CA 1
ATOM 1352 C C . SER A 1 181 ? -12.996 13.766 16.432 1.00 89.56 181 SER A C 1
ATOM 1354 O O . SER A 1 181 ? -13.763 13.828 15.468 1.00 89.56 181 SER A O 1
ATOM 1356 N N . GLN A 1 182 ? -11.739 14.205 16.372 1.00 91.00 182 GLN A N 1
ATOM 1357 C CA . GLN A 1 182 ? -11.114 14.834 15.205 1.00 91.00 182 GLN A CA 1
ATOM 1358 C C . GLN A 1 182 ? -10.301 13.842 14.367 1.00 91.00 182 GLN A C 1
ATOM 1360 O O . GLN A 1 182 ? -9.766 14.217 13.325 1.00 91.00 182 GLN A O 1
ATOM 1365 N N . ARG A 1 183 ? -10.201 12.585 14.806 1.00 95.25 183 ARG A N 1
ATOM 1366 C CA . ARG A 1 183 ? -9.525 11.523 14.061 1.00 95.25 183 ARG A CA 1
ATOM 1367 C C . ARG A 1 183 ? -10.453 10.953 13.004 1.00 95.25 183 ARG A C 1
ATOM 1369 O O . ARG A 1 183 ? -11.679 10.955 13.150 1.00 95.25 183 ARG A O 1
ATOM 1376 N N . TRP A 1 184 ? -9.853 10.433 11.943 1.00 96.69 184 TRP A N 1
ATOM 1377 C CA . TRP A 1 184 ? -10.586 9.955 10.776 1.00 96.69 184 TRP A CA 1
ATOM 1378 C C . TRP A 1 184 ? -11.629 8.867 11.100 1.00 96.69 184 TRP A C 1
ATOM 1380 O O . TRP A 1 184 ? -12.708 8.955 10.511 1.00 96.69 184 TRP A O 1
ATOM 1390 N N . PRO A 1 185 ? -11.426 7.927 12.056 1.00 97.06 185 PRO A N 1
ATOM 1391 C CA . PRO A 1 185 ? -12.457 6.942 12.396 1.00 97.06 185 PRO A CA 1
ATOM 1392 C C . PRO A 1 185 ? -13.729 7.602 12.943 1.00 97.06 185 PRO A C 1
ATOM 1394 O O . PRO A 1 185 ? -14.839 7.266 12.535 1.00 97.06 185 PRO A O 1
ATOM 1397 N N . ALA A 1 186 ? -13.578 8.611 13.807 1.00 96.88 186 ALA A N 1
ATOM 1398 C CA . ALA A 1 186 ? -14.700 9.349 14.379 1.00 96.88 186 ALA A CA 1
ATOM 1399 C C . ALA A 1 186 ? -15.367 10.295 13.365 1.00 96.88 186 ALA A C 1
ATOM 1401 O O . ALA A 1 186 ? -16.583 10.490 13.409 1.00 96.88 186 ALA A O 1
ATOM 1402 N N . ILE A 1 187 ? -14.591 10.888 12.450 1.00 96.94 187 ILE A N 1
ATOM 1403 C CA . ILE A 1 187 ? -15.128 11.689 11.339 1.00 96.94 187 ILE A CA 1
ATOM 1404 C C . ILE A 1 187 ? -15.973 10.802 10.418 1.00 96.94 187 ILE A C 1
ATOM 1406 O O . ILE A 1 187 ? -17.114 11.155 10.114 1.00 96.94 187 ILE A O 1
ATOM 1410 N N . LEU A 1 188 ? -15.441 9.639 10.027 1.00 97.44 188 LEU A N 1
ATOM 1411 C CA . LEU A 1 188 ? -16.126 8.651 9.196 1.00 97.44 188 LEU A CA 1
ATOM 1412 C C . LEU A 1 188 ? -17.432 8.186 9.856 1.00 97.44 188 LEU A C 1
ATOM 1414 O O . LEU A 1 188 ? -18.480 8.205 9.208 1.00 97.44 188 LEU A O 1
ATOM 1418 N N . ALA A 1 189 ? -17.374 7.844 11.149 1.00 97.12 189 ALA A N 1
ATOM 1419 C CA . ALA A 1 189 ? -18.528 7.442 11.951 1.00 97.12 189 ALA A CA 1
ATOM 1420 C C . ALA A 1 189 ? -19.666 8.467 11.876 1.00 97.12 189 ALA A C 1
ATOM 1422 O O . ALA A 1 189 ? -20.790 8.130 11.509 1.00 97.12 189 ALA A O 1
ATOM 1423 N N . ARG A 1 190 ? -19.359 9.743 12.156 1.00 96.62 190 ARG A N 1
ATOM 1424 C CA . ARG A 1 190 ? -20.358 10.822 12.143 1.00 96.62 190 ARG A CA 1
ATOM 1425 C C . ARG A 1 190 ? -20.889 11.131 10.747 1.00 96.62 190 ARG A C 1
ATOM 1427 O O . ARG A 1 190 ? -22.071 11.420 10.610 1.00 96.62 190 ARG A O 1
ATOM 1434 N N . ARG A 1 191 ? -20.033 11.128 9.720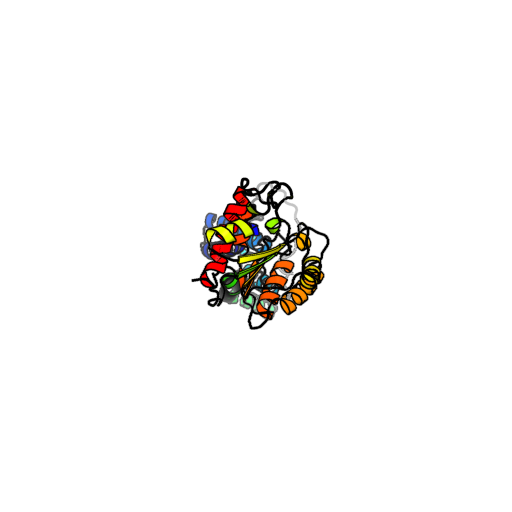 1.00 97.00 191 ARG A N 1
ATOM 1435 C CA . ARG A 1 191 ? -20.420 11.545 8.360 1.00 97.00 191 ARG A CA 1
ATOM 1436 C C . ARG A 1 191 ? -21.306 10.515 7.659 1.00 97.00 191 ARG A C 1
ATOM 1438 O O . ARG A 1 191 ? -22.125 10.898 6.827 1.00 97.00 191 ARG A O 1
ATOM 1445 N N . HIS A 1 192 ? -21.146 9.235 7.986 1.00 96.12 192 HIS A N 1
ATOM 1446 C CA . HIS A 1 192 ? -21.819 8.140 7.283 1.00 96.12 192 HIS A CA 1
ATOM 1447 C C . HIS A 1 192 ? -22.726 7.287 8.170 1.00 96.12 192 HIS A C 1
ATOM 1449 O O . HIS A 1 192 ? -23.158 6.221 7.724 1.00 96.12 192 HIS A O 1
ATOM 1455 N N . ASP A 1 193 ? -23.027 7.754 9.384 1.00 95.38 193 ASP A N 1
ATOM 1456 C CA . ASP A 1 193 ? -23.859 7.040 10.357 1.00 95.38 193 ASP A CA 1
ATOM 1457 C C . ASP A 1 193 ? -23.377 5.589 10.539 1.00 95.38 193 ASP A C 1
ATOM 1459 O O . ASP A 1 193 ? -24.081 4.613 10.263 1.00 95.38 193 ASP A O 1
ATOM 1463 N N . LEU A 1 194 ? -22.089 5.461 10.880 1.00 96.25 194 LEU A N 1
ATOM 1464 C CA . LEU A 1 194 ? -21.427 4.189 11.160 1.00 96.25 194 LEU A CA 1
ATOM 1465 C C . LEU A 1 194 ? -21.023 4.127 12.631 1.00 96.25 194 LEU A C 1
ATOM 1467 O O . LEU A 1 194 ? -20.530 5.100 13.199 1.00 96.25 194 LEU A O 1
ATOM 1471 N N . THR A 1 195 ? -21.116 2.940 13.222 1.00 97.12 195 THR A N 1
ATOM 1472 C CA . THR A 1 195 ? -20.430 2.643 14.484 1.00 97.12 195 THR A CA 1
ATOM 1473 C C . THR A 1 195 ? -19.021 2.157 14.170 1.00 97.12 195 THR A C 1
ATOM 1475 O O . THR A 1 195 ? -18.848 1.051 13.658 1.00 97.12 195 THR A O 1
ATOM 1478 N N . VAL A 1 196 ? -18.014 2.977 14.466 1.00 97.44 196 VAL A N 1
ATOM 1479 C CA . VAL A 1 196 ? -16.612 2.631 14.206 1.00 97.44 196 VAL A CA 1
ATOM 1480 C C . VAL A 1 196 ? -15.927 2.221 15.507 1.00 97.44 196 VAL A C 1
ATOM 1482 O O . VAL A 1 196 ? -15.845 3.014 16.442 1.00 97.44 196 VAL A O 1
ATOM 1485 N N . GLN A 1 197 ? -15.440 0.982 15.560 1.00 97.06 197 GLN A N 1
ATOM 1486 C CA . GLN A 1 197 ? -14.581 0.473 16.625 1.00 97.06 197 GLN A CA 1
ATOM 1487 C C . GLN A 1 197 ? -13.122 0.723 16.231 1.00 97.06 197 GLN A C 1
ATOM 1489 O O . GLN A 1 197 ? -12.623 0.120 15.283 1.00 97.06 197 GLN A O 1
ATOM 1494 N N . ASP A 1 198 ? -12.444 1.610 16.952 1.00 96.25 198 ASP A N 1
ATOM 1495 C CA . ASP A 1 198 ? -11.038 1.945 16.721 1.00 96.25 198 ASP A CA 1
ATOM 1496 C C . ASP A 1 198 ? -10.126 1.109 17.639 1.00 96.25 198 ASP A C 1
ATOM 1498 O O . ASP A 1 198 ? -10.146 1.269 18.859 1.00 96.25 198 ASP A O 1
ATOM 1502 N N . ILE A 1 199 ? -9.346 0.201 17.047 1.00 96.19 199 ILE A N 1
ATOM 1503 C CA . ILE A 1 199 ? -8.326 -0.634 17.701 1.00 96.19 199 ILE A CA 1
ATOM 1504 C C . ILE A 1 199 ? -6.939 -0.226 17.176 1.00 96.19 199 ILE A C 1
ATOM 1506 O O . ILE A 1 199 ? -6.126 -1.068 16.794 1.00 96.19 199 ILE A O 1
ATOM 1510 N N . SER A 1 200 ? -6.668 1.078 17.103 1.00 95.12 200 SER A N 1
ATOM 1511 C CA . SER A 1 200 ? -5.364 1.602 16.689 1.00 95.12 200 SER A CA 1
ATOM 1512 C C . SER A 1 200 ? -4.510 2.098 17.849 1.00 95.12 200 SER A C 1
ATOM 1514 O O . SER A 1 200 ? -5.011 2.647 18.832 1.00 95.12 200 SER A O 1
ATOM 1516 N N . HIS A 1 201 ? -3.194 1.913 17.730 1.00 93.50 201 HIS A N 1
ATOM 1517 C CA . HIS A 1 201 ? -2.218 2.517 18.636 1.00 93.50 201 HIS A CA 1
ATOM 1518 C C . HIS A 1 201 ? -1.022 3.054 17.852 1.00 93.50 201 HIS A C 1
ATOM 1520 O O . HIS A 1 201 ? -0.496 2.414 16.943 1.00 93.50 201 HIS A O 1
ATOM 1526 N N . ALA A 1 202 ? -0.562 4.244 18.235 1.00 92.06 202 ALA A N 1
ATOM 1527 C CA . ALA A 1 202 ? 0.591 4.855 17.599 1.00 92.06 202 ALA A CA 1
ATOM 1528 C C . ALA A 1 202 ? 1.852 3.999 17.796 1.00 92.06 202 ALA A C 1
ATOM 1530 O O . ALA A 1 202 ? 2.200 3.650 18.924 1.00 92.06 202 ALA A O 1
ATOM 1531 N N . GLY A 1 203 ? 2.539 3.698 16.692 1.00 91.19 203 GLY A N 1
ATOM 1532 C CA . GLY A 1 203 ? 3.752 2.879 16.686 1.00 91.19 203 GLY A CA 1
ATOM 1533 C C . GLY A 1 203 ? 3.511 1.368 16.668 1.00 91.19 203 GLY A C 1
ATOM 1534 O O . GLY A 1 203 ? 4.481 0.615 16.750 1.00 91.19 203 GLY A O 1
ATOM 1535 N N . ASP A 1 204 ? 2.260 0.905 16.554 1.00 94.56 204 ASP A N 1
ATOM 1536 C CA . ASP A 1 204 ? 1.986 -0.527 16.456 1.00 94.56 204 ASP A CA 1
ATOM 1537 C C . ASP A 1 204 ? 2.606 -1.117 15.179 1.00 94.56 204 ASP A C 1
ATOM 1539 O O . ASP A 1 204 ? 2.399 -0.647 14.057 1.00 94.56 204 ASP A O 1
ATOM 1543 N N . THR A 1 205 ? 3.375 -2.185 15.373 1.00 97.06 205 THR A N 1
ATOM 1544 C CA . THR A 1 205 ? 3.712 -3.154 14.332 1.00 97.06 205 THR A CA 1
ATOM 1545 C C . THR A 1 205 ? 2.595 -4.187 14.215 1.00 97.06 205 THR A C 1
ATOM 1547 O O . THR A 1 205 ? 1.752 -4.321 15.108 1.00 97.06 205 THR A O 1
ATOM 1550 N N . VAL A 1 206 ? 2.618 -5.002 13.160 1.00 97.12 206 VAL A N 1
ATOM 1551 C CA . VAL A 1 206 ? 1.665 -6.114 12.995 1.00 97.12 206 VAL A CA 1
ATOM 1552 C C . VAL A 1 206 ? 1.653 -7.051 14.214 1.00 97.12 206 VAL A C 1
ATOM 1554 O O . VAL A 1 206 ? 0.589 -7.463 14.683 1.00 97.12 206 VAL A O 1
ATOM 1557 N N . SER A 1 207 ? 2.826 -7.354 14.777 1.00 95.81 207 SER A N 1
ATOM 1558 C CA . SER A 1 207 ? 2.949 -8.214 15.960 1.00 95.81 207 SER A CA 1
ATOM 1559 C C . SER A 1 207 ? 2.405 -7.585 17.242 1.00 95.81 207 SER A C 1
ATOM 1561 O O . SER A 1 207 ? 1.886 -8.304 18.099 1.00 95.81 207 SER A O 1
ATOM 1563 N N . LEU A 1 208 ? 2.497 -6.260 17.394 1.00 95.25 208 LEU A N 1
ATOM 1564 C CA . LEU A 1 208 ? 1.914 -5.547 18.532 1.00 95.25 208 LEU A CA 1
ATOM 1565 C C . LEU A 1 208 ? 0.393 -5.455 18.410 1.00 95.25 208 LEU A C 1
ATOM 1567 O O . LEU A 1 208 ? -0.305 -5.795 19.367 1.00 95.25 208 LEU A O 1
ATOM 1571 N N . ALA A 1 209 ? -0.118 -5.114 17.226 1.00 95.19 209 ALA A N 1
ATOM 1572 C CA . ALA A 1 209 ? -1.552 -5.060 16.961 1.00 95.19 209 ALA A CA 1
ATOM 1573 C C . ALA A 1 209 ? -2.235 -6.417 17.202 1.00 95.19 209 ALA A C 1
ATOM 1575 O O . ALA A 1 209 ? -3.320 -6.482 17.776 1.00 95.19 209 ALA A O 1
ATOM 1576 N N . MET A 1 210 ? -1.568 -7.526 16.864 1.00 93.44 210 MET A N 1
ATOM 1577 C CA . MET A 1 210 ? -2.058 -8.873 17.173 1.00 93.44 210 MET A CA 1
ATOM 1578 C C . MET A 1 210 ? -2.334 -9.077 18.668 1.00 93.44 210 MET A C 1
ATOM 1580 O O . MET A 1 210 ? -3.363 -9.646 19.026 1.00 93.44 210 MET A O 1
ATOM 1584 N N . LYS A 1 211 ? -1.450 -8.588 19.546 1.00 93.06 211 LYS A N 1
ATOM 1585 C CA . LYS A 1 211 ? -1.637 -8.680 21.004 1.00 93.06 211 LYS A CA 1
ATOM 1586 C C . LYS A 1 211 ? -2.813 -7.823 21.478 1.00 93.06 211 LYS A C 1
ATOM 1588 O O . LYS A 1 211 ? -3.459 -8.161 22.463 1.00 93.06 211 LYS A O 1
ATOM 1593 N N . ARG A 1 212 ? -3.134 -6.727 20.779 1.00 91.12 212 ARG A N 1
ATOM 1594 C CA . ARG A 1 212 ? -4.305 -5.886 21.096 1.00 91.12 212 ARG A CA 1
ATOM 1595 C C . ARG A 1 212 ? -5.622 -6.613 20.855 1.00 91.12 212 ARG A C 1
ATOM 1597 O O . ARG A 1 212 ? -6.577 -6.385 21.593 1.00 91.12 212 ARG A O 1
ATOM 1604 N N . LEU A 1 213 ? -5.663 -7.529 19.887 1.00 91.69 213 LEU A N 1
ATOM 1605 C CA . LEU A 1 213 ? -6.851 -8.342 19.619 1.00 91.69 213 LEU A CA 1
ATOM 1606 C C . LEU A 1 213 ? -7.187 -9.326 20.750 1.00 91.69 213 LEU A C 1
ATOM 1608 O O . LEU A 1 213 ? -8.284 -9.883 20.751 1.00 91.69 213 LEU A O 1
ATOM 1612 N N . ASP A 1 214 ? -6.278 -9.558 21.705 1.00 89.31 214 ASP A N 1
ATOM 1613 C CA . ASP A 1 214 ? -6.568 -10.351 22.908 1.00 89.31 214 ASP A CA 1
ATOM 1614 C C . ASP A 1 214 ? -7.447 -9.586 23.899 1.00 89.31 214 ASP A C 1
ATOM 1616 O O . ASP A 1 214 ? -8.292 -10.180 24.564 1.00 89.31 214 ASP A O 1
ATOM 1620 N N . THR A 1 215 ? -7.276 -8.265 23.979 1.00 91.06 215 THR A N 1
ATOM 1621 C CA . THR A 1 215 ? -8.033 -7.400 24.895 1.00 91.06 215 THR A CA 1
ATOM 1622 C C . THR A 1 215 ? -9.219 -6.711 24.229 1.00 91.06 215 THR A C 1
ATOM 1624 O O . THR A 1 215 ? -10.153 -6.312 24.918 1.00 91.06 215 THR A O 1
ATOM 1627 N N . SER A 1 216 ? -9.185 -6.574 22.903 1.00 92.69 216 SER A N 1
ATOM 1628 C CA . SER A 1 216 ? -10.185 -5.854 22.113 1.00 92.69 216 SER A CA 1
ATOM 1629 C C . SER A 1 216 ? -10.727 -6.768 21.009 1.00 92.69 216 SER A C 1
ATOM 1631 O O . SER A 1 216 ? -10.176 -6.785 19.905 1.00 92.69 216 SER A O 1
ATOM 1633 N N . PRO A 1 217 ? -11.770 -7.573 21.287 1.00 92.12 217 PRO A N 1
ATOM 1634 C CA . PRO A 1 217 ? -12.360 -8.447 20.280 1.00 92.12 217 PRO A CA 1
ATOM 1635 C C . PRO A 1 217 ? -13.008 -7.635 19.150 1.00 92.12 217 PRO A C 1
ATOM 1637 O O . PRO A 1 217 ? -13.520 -6.537 19.361 1.00 92.12 217 PRO A O 1
ATOM 1640 N N . ILE A 1 218 ? -12.996 -8.196 17.941 1.00 95.69 218 ILE A N 1
ATOM 1641 C CA . ILE A 1 218 ? -13.541 -7.558 16.737 1.00 95.69 218 ILE A CA 1
ATOM 1642 C C . ILE A 1 218 ? -15.063 -7.653 16.743 1.00 95.69 218 ILE A C 1
ATOM 1644 O O . ILE A 1 218 ? -15.617 -8.756 16.744 1.00 95.69 218 ILE A O 1
ATOM 1648 N N . GLU A 1 219 ? -15.722 -6.499 16.686 1.00 92.25 219 GLU A N 1
ATOM 1649 C CA . GLU A 1 219 ? -17.174 -6.380 16.831 1.00 92.25 219 GLU A CA 1
ATOM 1650 C C . GLU A 1 219 ? -17.938 -6.187 15.508 1.00 92.25 219 GLU A C 1
ATOM 1652 O O . GLU A 1 219 ? -19.172 -6.230 15.507 1.00 92.25 219 GLU A O 1
ATOM 1657 N N . ALA A 1 220 ? -17.240 -5.942 14.397 1.00 94.94 220 ALA A N 1
ATOM 1658 C CA . ALA A 1 220 ? -17.844 -5.679 13.093 1.00 94.94 220 ALA A CA 1
ATOM 1659 C C . ALA A 1 220 ? -17.605 -6.801 12.072 1.00 94.94 220 ALA A C 1
ATOM 1661 O O . ALA A 1 220 ? -16.585 -7.495 12.104 1.00 94.94 220 ALA A O 1
ATOM 1662 N N . ASP A 1 221 ? -18.533 -6.905 11.117 1.00 94.56 221 ASP A N 1
ATOM 1663 C CA . ASP A 1 221 ? -18.450 -7.803 9.957 1.00 94.56 221 ASP A CA 1
ATOM 1664 C C . ASP A 1 221 ? -17.520 -7.248 8.867 1.00 94.56 221 ASP A C 1
ATOM 1666 O O . ASP A 1 221 ? -17.060 -7.981 7.999 1.00 94.56 221 ASP A O 1
ATOM 1670 N N . VAL A 1 222 ? -17.222 -5.946 8.906 1.00 97.31 222 VAL A N 1
ATOM 1671 C CA . VAL A 1 222 ? -16.243 -5.298 8.028 1.00 97.31 222 VAL A CA 1
ATOM 1672 C C . VAL A 1 222 ? -15.076 -4.820 8.879 1.00 97.31 222 VAL A C 1
ATOM 1674 O O . VAL A 1 222 ? -15.269 -4.087 9.854 1.00 97.31 222 VAL A O 1
ATOM 1677 N N . VAL A 1 223 ? -13.864 -5.219 8.499 1.00 98.06 223 VAL A N 1
ATOM 1678 C CA . VAL A 1 223 ? -12.629 -4.850 9.197 1.00 98.06 223 VAL A CA 1
ATOM 1679 C C . VAL A 1 223 ? -11.692 -4.141 8.233 1.00 98.06 223 VAL A C 1
ATOM 1681 O O . VAL A 1 223 ? -11.370 -4.685 7.180 1.00 98.06 223 VAL A O 1
ATOM 1684 N N . LEU A 1 224 ? -11.226 -2.949 8.596 1.00 98.31 224 LEU A N 1
ATOM 1685 C CA . LEU A 1 224 ? -10.152 -2.254 7.895 1.00 98.31 224 LEU A CA 1
ATOM 1686 C C . LEU A 1 224 ? -8.828 -2.463 8.637 1.00 98.31 224 LEU A C 1
ATOM 1688 O O . LEU A 1 224 ? -8.752 -2.216 9.838 1.00 98.31 224 LEU A O 1
ATOM 1692 N N . ILE A 1 225 ? -7.785 -2.871 7.917 1.00 98.38 225 ILE A N 1
ATOM 1693 C CA . ILE A 1 225 ? -6.423 -3.019 8.434 1.00 98.38 225 ILE A CA 1
ATOM 1694 C C . ILE A 1 225 ? -5.517 -1.975 7.784 1.00 98.38 225 ILE A C 1
ATOM 1696 O O . ILE A 1 225 ? -5.349 -1.946 6.563 1.00 98.38 225 ILE A O 1
ATOM 1700 N N . GLU A 1 226 ? -4.902 -1.151 8.619 1.00 97.12 226 GLU A N 1
ATOM 1701 C CA . GLU A 1 226 ? -3.945 -0.110 8.261 1.00 97.12 226 GLU A CA 1
ATOM 1702 C C . GLU A 1 226 ? -2.683 -0.312 9.116 1.00 97.12 226 GLU A C 1
ATOM 1704 O O . GLU A 1 226 ? -2.487 0.320 10.142 1.00 97.12 226 GLU A O 1
ATOM 1709 N N . LEU A 1 227 ? -1.873 -1.311 8.758 1.00 96.88 227 LEU A N 1
ATOM 1710 C CA . LEU A 1 227 ? -0.697 -1.721 9.528 1.00 96.88 227 LEU A CA 1
ATOM 1711 C C . LEU A 1 227 ? 0.481 -2.046 8.613 1.00 96.88 227 LEU A C 1
ATOM 1713 O O . LEU A 1 227 ? 0.313 -2.378 7.437 1.00 96.88 227 LEU A O 1
ATOM 1717 N N . GLY A 1 228 ? 1.676 -2.039 9.202 1.00 94.88 228 GLY A N 1
ATOM 1718 C CA . GLY A 1 228 ? 2.924 -2.447 8.558 1.00 94.88 228 GLY A CA 1
ATOM 1719 C C . GLY A 1 228 ? 3.840 -1.288 8.172 1.00 94.88 228 GLY A C 1
ATOM 1720 O O . GLY A 1 228 ? 4.981 -1.533 7.787 1.00 94.88 228 GLY A O 1
ATOM 1721 N N . GLY A 1 229 ? 3.393 -0.036 8.326 1.00 93.44 229 GLY A N 1
ATOM 1722 C CA . GLY A 1 229 ? 4.255 1.137 8.168 1.00 93.44 229 GLY A CA 1
ATOM 1723 C C . GLY A 1 229 ? 5.425 1.112 9.154 1.00 93.44 229 GLY A C 1
ATOM 1724 O O . GLY A 1 229 ? 6.578 1.265 8.754 1.00 93.44 229 GLY A O 1
ATOM 1725 N N . ASN A 1 230 ? 5.149 0.812 10.427 1.00 94.88 230 ASN A N 1
ATOM 1726 C CA . ASN A 1 230 ? 6.183 0.695 11.462 1.00 94.88 230 ASN A CA 1
ATOM 1727 C C . ASN A 1 230 ? 7.094 -0.525 11.273 1.00 94.88 230 ASN A C 1
ATOM 1729 O O . ASN A 1 230 ? 8.274 -0.453 11.599 1.00 94.88 230 ASN A O 1
ATOM 1733 N N . ASP A 1 231 ? 6.591 -1.625 10.710 1.00 96.19 231 ASP A N 1
ATOM 1734 C CA . ASP A 1 231 ? 7.423 -2.778 10.348 1.00 96.19 231 ASP A CA 1
ATOM 1735 C C . ASP A 1 231 ? 8.387 -2.438 9.203 1.00 96.19 231 ASP A C 1
ATOM 1737 O O . ASP A 1 231 ? 9.549 -2.833 9.233 1.00 96.19 231 ASP A O 1
ATOM 1741 N N . LEU A 1 232 ? 7.911 -1.678 8.213 1.00 93.75 232 LEU A N 1
ATOM 1742 C CA . LEU A 1 232 ? 8.688 -1.238 7.056 1.00 93.75 232 LEU A CA 1
ATOM 1743 C C . LEU A 1 232 ? 9.760 -0.196 7.416 1.00 93.75 232 LEU A C 1
ATOM 1745 O O . LEU A 1 232 ? 10.846 -0.218 6.842 1.00 93.75 232 LEU A O 1
ATOM 1749 N N . LEU A 1 233 ? 9.445 0.737 8.319 1.00 90.69 233 LEU A N 1
ATOM 1750 C CA . LEU A 1 233 ? 10.348 1.822 8.733 1.00 90.69 233 LEU A CA 1
ATOM 1751 C C . LEU A 1 233 ? 11.212 1.459 9.948 1.00 90.69 233 LEU A C 1
ATOM 1753 O O . LEU A 1 233 ? 12.216 2.122 10.209 1.00 90.69 233 LEU A O 1
ATOM 1757 N N . GLY A 1 234 ? 10.801 0.444 10.706 1.00 90.75 234 GLY A N 1
ATOM 1758 C CA . GLY A 1 234 ? 11.490 -0.051 11.887 1.00 90.75 234 GLY A CA 1
ATOM 1759 C C . GLY A 1 234 ? 12.556 -1.098 11.565 1.00 90.75 234 GLY A C 1
ATOM 1760 O O . GLY A 1 234 ? 13.179 -1.100 10.507 1.00 90.75 234 GLY A O 1
ATOM 1761 N N . SER A 1 235 ? 12.788 -2.001 12.517 1.00 88.25 235 SER A N 1
ATOM 1762 C CA . SER A 1 235 ? 13.799 -3.063 12.419 1.00 88.25 235 SER A CA 1
ATOM 1763 C C . SER A 1 235 ? 13.239 -4.420 11.975 1.00 88.25 235 SER A C 1
ATOM 1765 O O . SER A 1 235 ? 13.998 -5.388 11.877 1.00 88.25 235 SER A O 1
ATOM 1767 N N . THR A 1 236 ? 11.932 -4.519 11.709 1.00 92.44 236 THR A N 1
ATOM 1768 C CA . THR A 1 236 ? 11.290 -5.773 11.300 1.00 92.44 236 THR A CA 1
ATOM 1769 C C . THR A 1 236 ? 11.690 -6.112 9.869 1.00 92.44 236 THR A C 1
ATOM 1771 O O . THR A 1 236 ? 11.394 -5.366 8.941 1.00 92.44 236 THR A O 1
ATOM 1774 N N . ASN A 1 237 ? 12.333 -7.261 9.652 1.00 95.31 237 ASN A N 1
ATOM 1775 C CA . ASN A 1 237 ? 12.609 -7.734 8.295 1.00 95.31 237 ASN A CA 1
ATOM 1776 C C . ASN A 1 237 ? 11.327 -8.256 7.610 1.00 95.31 237 ASN A C 1
ATOM 1778 O O . ASN A 1 237 ? 10.334 -8.591 8.257 1.00 95.31 237 ASN A O 1
ATOM 1782 N N . SER A 1 238 ? 11.356 -8.378 6.282 1.00 94.88 238 SER A N 1
ATOM 1783 C CA . SER A 1 238 ? 10.186 -8.786 5.493 1.00 94.88 238 SER A CA 1
ATOM 1784 C C . SER A 1 238 ? 9.658 -10.190 5.815 1.00 94.88 238 SER A C 1
ATOM 1786 O O . SER A 1 238 ? 8.468 -10.447 5.628 1.00 94.88 238 SER A O 1
ATOM 1788 N N . HIS A 1 239 ? 10.508 -11.099 6.302 1.00 96.38 239 HIS A N 1
ATOM 1789 C CA . HIS A 1 239 ? 10.104 -12.451 6.681 1.00 96.38 239 HIS A CA 1
ATOM 1790 C C . HIS A 1 239 ? 9.298 -12.450 7.985 1.00 96.38 239 HIS A C 1
ATOM 1792 O O . HIS A 1 239 ? 8.224 -13.050 8.036 1.00 96.38 239 HIS A O 1
ATOM 1798 N N . ASP A 1 240 ? 9.777 -11.749 9.014 1.00 97.25 240 ASP A N 1
ATOM 1799 C CA . ASP A 1 240 ? 9.057 -11.602 10.282 1.00 97.25 240 ASP A CA 1
ATOM 1800 C C . ASP A 1 240 ? 7.739 -10.854 10.083 1.00 97.25 240 ASP A C 1
ATOM 1802 O O . ASP A 1 240 ? 6.700 -11.324 10.542 1.00 97.25 240 ASP A O 1
ATOM 1806 N N . PHE A 1 241 ? 7.750 -9.783 9.283 1.00 97.81 241 PHE A N 1
ATOM 1807 C CA . PHE A 1 241 ? 6.529 -9.089 8.875 1.00 97.81 241 PHE A CA 1
ATOM 1808 C C . PHE A 1 241 ? 5.527 -10.042 8.209 1.00 97.81 241 PHE A C 1
ATOM 1810 O O . PHE A 1 241 ? 4.353 -10.063 8.570 1.00 97.81 241 PHE A O 1
ATOM 1817 N N . ALA A 1 242 ? 5.975 -10.864 7.254 1.00 98.00 242 ALA A N 1
ATOM 1818 C CA . ALA A 1 242 ? 5.100 -11.809 6.567 1.00 98.00 242 ALA A CA 1
ATOM 1819 C C . ALA A 1 242 ? 4.537 -12.880 7.512 1.00 98.00 242 ALA A C 1
ATOM 1821 O O . ALA A 1 242 ? 3.369 -13.241 7.388 1.00 98.00 242 ALA A O 1
ATOM 1822 N N . ARG A 1 243 ? 5.347 -13.395 8.444 1.00 98.19 243 ARG A N 1
ATOM 1823 C CA . ARG A 1 243 ? 4.905 -14.359 9.462 1.00 98.19 243 ARG A CA 1
ATOM 1824 C C . ARG A 1 243 ? 3.833 -13.747 10.360 1.00 98.19 243 ARG A C 1
ATOM 1826 O O . ARG A 1 243 ? 2.786 -14.357 10.567 1.00 98.19 243 ARG A O 1
ATOM 1833 N N . ASP A 1 244 ? 4.093 -12.552 10.873 1.00 98.06 244 ASP A N 1
ATOM 1834 C CA . ASP A 1 244 ? 3.204 -11.888 11.821 1.00 98.06 244 ASP A CA 1
ATOM 1835 C C . ASP A 1 244 ? 1.906 -11.450 11.123 1.00 98.06 244 ASP A C 1
ATOM 1837 O O . ASP A 1 244 ? 0.821 -11.607 11.680 1.00 98.06 244 ASP A O 1
ATOM 1841 N N . LEU A 1 245 ? 1.986 -11.010 9.862 1.00 98.44 245 LEU A N 1
ATOM 1842 C CA . LEU A 1 245 ? 0.812 -10.684 9.051 1.00 98.44 245 LEU A CA 1
ATOM 1843 C C . LEU A 1 245 ? -0.024 -11.921 8.727 1.00 98.44 245 LEU A C 1
ATOM 1845 O O . LEU A 1 245 ? -1.248 -11.852 8.770 1.00 98.44 245 LEU A O 1
ATOM 1849 N N . ASP A 1 246 ? 0.607 -13.059 8.435 1.00 98.44 246 ASP A N 1
ATOM 1850 C CA . ASP A 1 246 ? -0.107 -14.314 8.185 1.00 98.44 246 ASP A CA 1
ATOM 1851 C C . ASP A 1 246 ? -0.929 -14.736 9.408 1.00 98.44 246 ASP A C 1
ATOM 1853 O O . ASP A 1 246 ? -2.104 -15.076 9.281 1.00 98.44 246 ASP A O 1
ATOM 1857 N N . ALA A 1 247 ? -0.329 -14.652 10.597 1.00 97.88 247 ALA A N 1
ATOM 1858 C CA . ALA A 1 247 ? -1.010 -14.963 11.846 1.00 97.88 247 ALA A CA 1
ATOM 1859 C C . ALA A 1 247 ? -2.121 -13.944 12.180 1.00 97.88 247 ALA A C 1
ATOM 1861 O O . ALA A 1 247 ? -3.183 -14.348 12.656 1.00 97.88 247 ALA A O 1
ATOM 1862 N N . LEU A 1 248 ? -1.929 -12.653 11.869 1.00 97.62 248 LEU A N 1
ATOM 1863 C CA . LEU A 1 248 ? -2.957 -11.628 12.068 1.00 97.62 248 LEU A CA 1
ATOM 1864 C C . LEU A 1 248 ? -4.159 -11.907 11.168 1.00 97.62 248 LEU A C 1
ATOM 1866 O O . LEU A 1 248 ? -5.290 -11.985 11.643 1.00 97.62 248 LEU A O 1
ATOM 1870 N N . LEU A 1 249 ? -3.918 -12.106 9.872 1.00 97.81 249 LEU A N 1
ATOM 1871 C CA . LEU A 1 249 ? -4.987 -12.355 8.912 1.00 97.81 249 LEU A CA 1
ATOM 1872 C C . LEU A 1 249 ? -5.712 -13.674 9.194 1.00 97.81 249 LEU A C 1
ATOM 1874 O O . LEU A 1 249 ? -6.932 -13.693 9.105 1.00 97.81 249 LEU A O 1
ATOM 1878 N N . ALA A 1 250 ? -5.013 -14.722 9.640 1.00 96.50 250 ALA A N 1
ATOM 1879 C CA . ALA A 1 250 ? -5.645 -15.979 10.050 1.00 96.50 250 ALA A CA 1
ATOM 1880 C C . ALA A 1 250 ? -6.654 -15.805 11.200 1.00 96.50 250 ALA A C 1
ATOM 1882 O O . ALA A 1 250 ? -7.619 -16.560 11.298 1.00 96.50 250 ALA A O 1
ATOM 1883 N N . ARG A 1 251 ? -6.437 -14.820 12.081 1.00 95.00 251 ARG A N 1
ATOM 1884 C CA . ARG A 1 251 ? -7.342 -14.508 13.194 1.00 95.00 251 ARG A CA 1
ATOM 1885 C C . ARG A 1 251 ? -8.494 -13.593 12.779 1.00 95.00 251 ARG A C 1
ATOM 1887 O O . ARG A 1 251 ? -9.594 -13.718 13.311 1.00 95.00 251 ARG A O 1
ATOM 1894 N N . VAL A 1 252 ? -8.226 -12.645 11.882 1.00 96.12 252 VAL A N 1
ATOM 1895 C CA . VAL A 1 252 ? -9.173 -11.585 11.504 1.00 96.12 252 VAL A CA 1
ATOM 1896 C C . VAL A 1 252 ? -10.104 -12.021 10.367 1.00 96.12 252 VAL A C 1
ATOM 1898 O O . VAL A 1 252 ? -11.291 -11.699 10.396 1.00 96.12 252 VAL A O 1
ATOM 1901 N N . ALA A 1 253 ? -9.591 -12.755 9.378 1.00 95.12 253 ALA A N 1
ATOM 1902 C CA . ALA A 1 253 ? -10.334 -13.192 8.201 1.00 95.12 253 ALA A CA 1
ATOM 1903 C C . ALA A 1 253 ? -11.120 -14.480 8.492 1.00 95.12 253 ALA A C 1
ATOM 1905 O O . ALA A 1 253 ? -10.669 -15.590 8.213 1.00 95.12 253 ALA A O 1
ATOM 1906 N N . THR A 1 254 ? -12.305 -14.325 9.083 1.00 93.56 254 THR A N 1
ATOM 1907 C CA . THR A 1 254 ? -13.277 -15.416 9.259 1.00 93.56 254 THR A CA 1
ATOM 1908 C C . THR A 1 254 ? -14.324 -15.391 8.139 1.00 93.56 254 THR A C 1
ATOM 1910 O O . THR A 1 254 ? -14.496 -14.347 7.513 1.00 93.56 254 THR A O 1
ATOM 1913 N N . PRO A 1 255 ? -15.046 -16.497 7.867 1.00 90.62 255 PRO A N 1
ATOM 1914 C CA . PRO A 1 255 ? -16.040 -16.552 6.787 1.00 90.62 255 PRO A CA 1
ATOM 1915 C C . PRO A 1 255 ? -17.125 -15.465 6.850 1.00 90.62 255 PRO A C 1
ATOM 1917 O O . PRO A 1 255 ? -17.668 -15.071 5.822 1.00 90.62 255 PRO A O 1
ATOM 1920 N N . GLU A 1 256 ? -17.429 -14.967 8.046 1.00 90.25 256 GLU A N 1
ATOM 1921 C CA . GLU A 1 256 ? -18.431 -13.930 8.297 1.00 90.25 256 GLU A CA 1
ATOM 1922 C C . GLU A 1 256 ? -17.863 -12.506 8.180 1.00 90.25 256 GLU A C 1
ATOM 1924 O O . GLU A 1 256 ? -18.625 -11.541 8.194 1.00 90.25 256 GLU A O 1
ATOM 1929 N N . ARG A 1 257 ? -16.534 -12.355 8.077 1.00 94.69 257 ARG A N 1
ATOM 1930 C CA . ARG A 1 257 ? -15.855 -11.056 8.084 1.00 94.69 257 ARG A CA 1
ATOM 1931 C C . ARG A 1 257 ? -15.247 -10.718 6.734 1.00 94.69 257 ARG A C 1
ATOM 1933 O O . ARG A 1 257 ? -14.412 -11.434 6.191 1.00 94.69 257 ARG A O 1
ATOM 1940 N N . GLN A 1 258 ? -15.593 -9.539 6.246 1.00 95.75 258 GLN A N 1
ATOM 1941 C CA . GLN A 1 258 ? -14.974 -8.920 5.089 1.00 95.75 258 GLN A CA 1
ATOM 1942 C C . GLN A 1 258 ? -13.823 -8.035 5.547 1.00 95.75 258 GLN A C 1
ATOM 1944 O O . GLN A 1 258 ? -14.019 -6.992 6.172 1.00 95.75 258 GLN A O 1
ATOM 1949 N N . VAL A 1 259 ? -12.604 -8.454 5.229 1.00 97.56 259 VAL A N 1
ATOM 1950 C CA . VAL A 1 259 ? -11.396 -7.728 5.615 1.00 97.56 259 VAL A CA 1
ATOM 1951 C C . VAL A 1 259 ? -10.892 -6.920 4.427 1.00 97.56 259 VAL A C 1
ATOM 1953 O O . VAL A 1 259 ? -10.682 -7.459 3.339 1.00 97.56 259 VAL A O 1
ATOM 1956 N N . VAL A 1 260 ? -10.667 -5.631 4.653 1.00 97.56 260 VAL A N 1
ATOM 1957 C CA . VAL A 1 260 ? -10.002 -4.714 3.729 1.00 97.56 260 VAL A CA 1
ATOM 1958 C C . VAL A 1 260 ? -8.669 -4.314 4.338 1.00 97.56 260 VAL A C 1
ATOM 1960 O O . VAL A 1 260 ? -8.630 -3.751 5.423 1.00 97.56 260 VAL A O 1
ATOM 196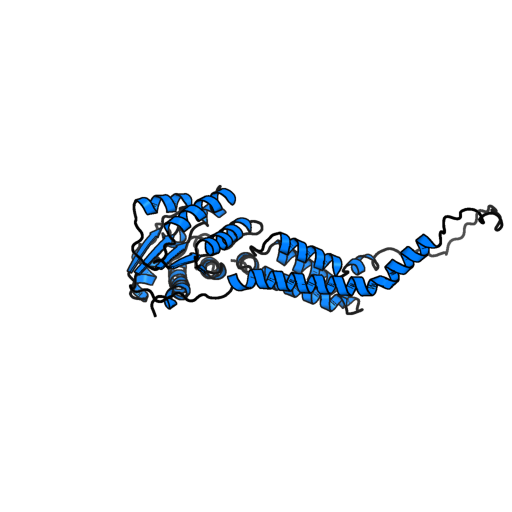3 N N . MET A 1 261 ? -7.564 -4.569 3.651 1.00 98.00 261 MET A N 1
ATOM 1964 C CA . MET A 1 261 ? -6.229 -4.163 4.088 1.00 98.00 261 MET A CA 1
ATOM 1965 C C . MET A 1 261 ? -5.683 -3.093 3.152 1.00 98.00 261 MET A C 1
ATOM 1967 O O . MET A 1 261 ? -5.763 -3.253 1.937 1.00 98.00 261 MET A O 1
ATOM 1971 N N . LEU A 1 262 ? -5.111 -2.018 3.689 1.00 97.00 262 LEU A N 1
ATOM 1972 C CA . LEU A 1 262 ? -4.414 -1.023 2.877 1.00 97.00 262 LEU A CA 1
ATOM 1973 C C . LEU A 1 262 ? -3.035 -1.558 2.463 1.00 97.00 262 LEU A C 1
ATOM 1975 O O . LEU A 1 262 ? -2.222 -1.950 3.300 1.00 97.00 262 LEU A O 1
ATOM 1979 N N . GLU A 1 263 ? -2.761 -1.589 1.158 1.00 95.62 263 GLU A N 1
ATOM 1980 C CA . GLU A 1 263 ? -1.429 -1.917 0.648 1.00 95.62 263 GLU A CA 1
ATOM 1981 C C . GLU A 1 263 ? -0.447 -0.790 0.989 1.00 95.62 263 GLU A C 1
ATOM 1983 O O . GLU A 1 263 ? -0.737 0.395 0.790 1.00 95.62 263 GLU A O 1
ATOM 1988 N N . LEU A 1 264 ? 0.735 -1.162 1.477 1.00 94.00 264 LEU A N 1
ATOM 1989 C CA . LEU A 1 264 ? 1.755 -0.201 1.870 1.00 94.00 264 LEU A CA 1
ATOM 1990 C C . LEU A 1 264 ? 2.345 0.505 0.637 1.00 94.00 264 LEU A C 1
ATOM 1992 O O . LEU A 1 264 ? 2.697 -0.153 -0.352 1.00 94.00 264 LEU A O 1
ATOM 1996 N N . PRO A 1 265 ? 2.521 1.836 0.673 1.00 91.50 265 PRO A N 1
ATOM 1997 C CA . PRO A 1 265 ? 3.374 2.524 -0.280 1.00 91.50 265 PRO A CA 1
ATOM 1998 C C . PRO A 1 265 ? 4.833 2.163 0.013 1.00 91.50 265 PRO A C 1
ATOM 2000 O O . PRO A 1 265 ? 5.351 2.446 1.090 1.00 91.50 265 PRO A O 1
ATOM 2003 N N . LEU A 1 266 ? 5.502 1.520 -0.945 1.00 90.00 266 LEU A N 1
ATOM 2004 C CA . LEU A 1 266 ? 6.844 0.983 -0.721 1.00 90.00 266 LEU A CA 1
ATOM 2005 C C . LEU A 1 266 ? 7.910 1.928 -1.281 1.00 90.00 266 LEU A C 1
ATOM 2007 O O . LEU A 1 266 ? 7.825 2.320 -2.452 1.00 90.00 266 LEU A O 1
ATOM 2011 N N . PRO A 1 267 ? 8.949 2.247 -0.493 1.00 86.00 267 PRO A N 1
ATOM 2012 C CA . PRO A 1 267 ? 10.196 2.773 -1.021 1.00 86.00 267 PRO A CA 1
ATOM 2013 C C . PRO A 1 267 ? 10.842 1.793 -2.018 1.00 86.00 267 PRO A C 1
ATOM 2015 O O . PRO A 1 267 ? 10.538 0.592 -2.002 1.00 86.00 267 PRO A O 1
ATOM 2018 N N . PRO A 1 268 ? 11.766 2.271 -2.872 1.00 81.88 268 PRO A N 1
ATOM 2019 C CA . PRO A 1 268 ? 12.569 1.396 -3.719 1.00 81.88 268 PRO A CA 1
ATOM 2020 C C . PRO A 1 268 ? 13.218 0.267 -2.910 1.00 81.88 268 PRO A C 1
ATOM 2022 O O . PRO A 1 268 ? 13.679 0.485 -1.793 1.00 81.88 268 PRO A O 1
ATOM 2025 N N . PHE A 1 269 ? 13.273 -0.930 -3.495 1.00 83.81 269 PHE A N 1
ATOM 2026 C CA . PHE A 1 269 ? 13.874 -2.140 -2.909 1.00 83.81 269 PHE A CA 1
ATOM 2027 C C . PHE A 1 269 ? 13.124 -2.773 -1.721 1.00 83.81 269 PHE A C 1
ATOM 2029 O O . PHE A 1 269 ? 13.512 -3.847 -1.270 1.00 83.81 269 PHE A O 1
ATOM 2036 N N . CYS A 1 270 ? 11.987 -2.218 -1.291 1.00 89.62 270 CYS A N 1
ATOM 2037 C CA . CYS A 1 270 ? 11.136 -2.799 -0.241 1.00 89.62 270 CYS A CA 1
ATOM 2038 C C . CYS A 1 270 ? 10.010 -3.706 -0.784 1.00 89.62 270 CYS A C 1
ATOM 2040 O O . CYS A 1 270 ? 9.038 -3.992 -0.085 1.00 89.62 270 CYS A O 1
ATOM 2042 N N . ASN A 1 271 ? 10.125 -4.191 -2.025 1.00 89.75 271 ASN A N 1
ATOM 2043 C CA . ASN A 1 271 ? 9.052 -4.918 -2.723 1.00 89.75 271 ASN A CA 1
ATOM 2044 C C . ASN A 1 271 ? 8.633 -6.236 -2.038 1.00 89.75 271 ASN A C 1
ATOM 2046 O O . ASN A 1 271 ? 7.542 -6.737 -2.310 1.00 89.75 271 ASN A O 1
ATOM 2050 N N . GLU A 1 272 ? 9.455 -6.792 -1.138 1.00 92.31 272 GLU A N 1
ATOM 2051 C CA . GLU A 1 272 ? 9.098 -8.001 -0.380 1.00 92.31 272 GLU A CA 1
ATOM 2052 C C . GLU A 1 272 ? 7.903 -7.803 0.553 1.00 92.31 272 GLU A C 1
ATOM 2054 O O . GLU A 1 272 ? 7.072 -8.701 0.666 1.00 92.31 272 GLU A O 1
ATOM 2059 N N . TYR A 1 273 ? 7.768 -6.630 1.178 1.00 95.00 273 TYR A N 1
ATOM 2060 C CA . TYR A 1 273 ? 6.638 -6.342 2.067 1.00 95.00 273 TYR A CA 1
ATOM 2061 C C . TYR A 1 273 ? 5.324 -6.343 1.274 1.00 95.00 273 TYR A C 1
ATOM 2063 O O . TYR A 1 273 ? 4.362 -7.008 1.656 1.00 95.00 273 TYR A O 1
ATOM 2071 N N . GLY A 1 274 ? 5.310 -5.701 0.100 1.00 94.00 274 GLY A N 1
ATOM 2072 C CA . GLY A 1 274 ? 4.158 -5.735 -0.807 1.00 94.00 274 GLY A CA 1
ATOM 2073 C C . GLY A 1 274 ? 3.856 -7.130 -1.346 1.00 94.00 274 GLY A C 1
ATOM 2074 O O . GLY A 1 274 ? 2.693 -7.526 -1.415 1.00 94.00 274 GLY A O 1
ATOM 2075 N N . ARG A 1 275 ? 4.887 -7.919 -1.686 1.00 94.12 275 ARG A N 1
ATOM 2076 C CA . ARG A 1 275 ? 4.701 -9.318 -2.108 1.00 94.12 275 ARG A CA 1
ATOM 2077 C C . ARG A 1 275 ? 4.073 -10.153 -0.999 1.00 94.12 275 ARG A C 1
ATOM 2079 O O . ARG A 1 275 ? 3.175 -10.948 -1.278 1.00 94.12 275 ARG A O 1
ATOM 2086 N N . ALA A 1 276 ? 4.514 -9.961 0.244 1.00 96.19 276 ALA A N 1
ATOM 2087 C CA . ALA A 1 276 ? 3.919 -10.605 1.404 1.00 96.19 276 ALA A CA 1
ATOM 2088 C C . ALA A 1 276 ? 2.446 -10.204 1.564 1.00 96.19 276 ALA A C 1
ATOM 2090 O O . ALA A 1 276 ? 1.601 -11.096 1.620 1.00 96.19 276 ALA A O 1
ATOM 2091 N N . GLN A 1 277 ? 2.124 -8.903 1.530 1.00 97.00 277 GLN A N 1
ATOM 2092 C CA . GLN A 1 277 ? 0.740 -8.420 1.612 1.00 97.00 277 GLN A CA 1
ATOM 2093 C C . GLN A 1 277 ? -0.149 -9.028 0.522 1.00 9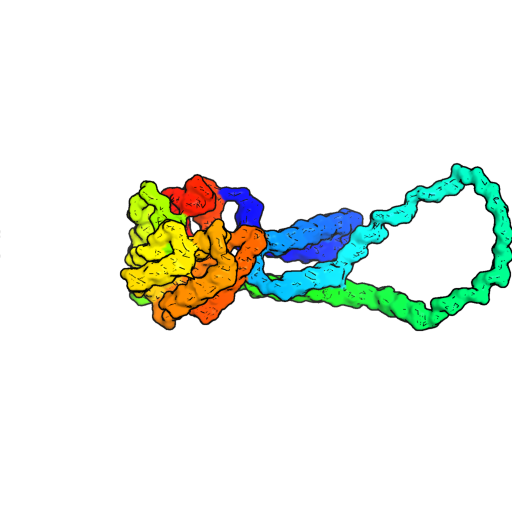7.00 277 GLN A C 1
ATOM 2095 O O . GLN A 1 277 ? -1.200 -9.573 0.837 1.00 97.00 277 GLN A O 1
ATOM 2100 N N . ARG A 1 278 ? 0.279 -9.009 -0.746 1.00 95.38 278 ARG A N 1
ATOM 2101 C CA . ARG A 1 278 ? -0.497 -9.560 -1.874 1.00 95.38 278 ARG A CA 1
ATOM 2102 C C . ARG A 1 278 ? -0.726 -11.062 -1.749 1.00 95.38 278 ARG A C 1
ATOM 2104 O O . ARG A 1 278 ? -1.852 -11.529 -1.906 1.00 95.38 278 ARG 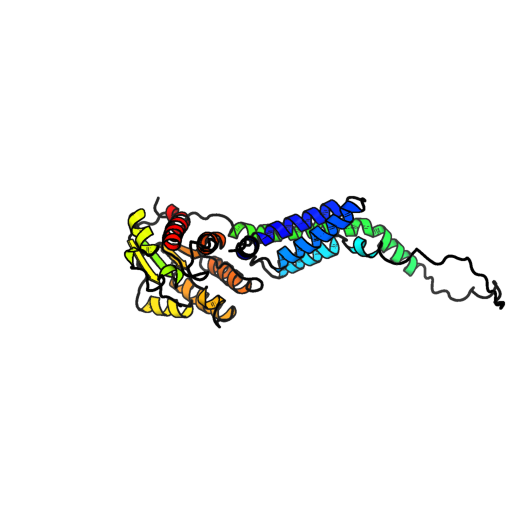A O 1
ATOM 2111 N N . ARG A 1 279 ? 0.329 -11.823 -1.437 1.00 96.00 279 ARG A N 1
ATOM 2112 C CA . ARG A 1 279 ? 0.248 -13.281 -1.268 1.00 96.00 279 ARG A CA 1
ATOM 2113 C C . ARG A 1 279 ? -0.677 -13.659 -0.114 1.00 96.00 279 ARG A C 1
ATOM 2115 O O . ARG A 1 279 ? -1.480 -14.576 -0.257 1.00 96.00 279 ARG A O 1
ATOM 2122 N N . LEU A 1 280 ? -0.551 -12.978 1.022 1.00 97.94 280 LEU A N 1
ATOM 2123 C CA . LEU A 1 280 ? -1.338 -13.272 2.217 1.00 97.94 280 LEU A CA 1
ATOM 2124 C C . LEU A 1 280 ? -2.777 -12.778 2.088 1.00 97.94 280 LEU A C 1
ATOM 2126 O O . LEU A 1 280 ? -3.686 -13.476 2.525 1.00 97.94 280 LEU A O 1
ATOM 2130 N N . ALA A 1 281 ? -3.001 -11.655 1.406 1.00 96.81 281 ALA A N 1
ATOM 2131 C CA . ALA A 1 281 ? -4.345 -11.203 1.087 1.00 96.81 281 ALA A CA 1
ATOM 2132 C C . ALA A 1 281 ? -5.085 -12.235 0.228 1.00 96.81 281 ALA A C 1
ATOM 2134 O O . ALA A 1 281 ? -6.197 -12.630 0.562 1.00 96.81 281 ALA A O 1
ATOM 2135 N N . HIS A 1 282 ? -4.427 -12.767 -0.808 1.00 95.50 282 HIS A N 1
ATOM 2136 C CA . HIS A 1 282 ? -4.983 -13.862 -1.602 1.00 95.50 282 HIS A CA 1
ATOM 2137 C C . HIS A 1 282 ? -5.218 -15.130 -0.765 1.00 95.50 282 HIS A C 1
ATOM 2139 O O . HIS A 1 282 ? -6.268 -15.754 -0.883 1.00 95.50 282 HIS A O 1
ATOM 2145 N N . LYS A 1 283 ? -4.257 -15.523 0.086 1.00 97.19 283 LYS A N 1
ATOM 2146 C CA . LYS A 1 283 ? -4.364 -16.714 0.951 1.00 97.19 283 LYS A CA 1
ATOM 2147 C C . LYS A 1 283 ? -5.594 -16.661 1.867 1.00 97.19 283 LYS A C 1
ATOM 2149 O O . LYS A 1 283 ? -6.235 -17.687 2.055 1.00 97.19 283 LYS A O 1
ATOM 2154 N N . HIS A 1 284 ? -5.896 -15.489 2.422 1.00 97.56 284 HIS A N 1
ATOM 2155 C CA . HIS A 1 284 ? -6.943 -15.296 3.431 1.00 97.56 284 HIS A CA 1
ATOM 2156 C C . HIS A 1 284 ? -8.237 -14.678 2.883 1.00 97.56 284 HIS A C 1
ATOM 2158 O O . HIS A 1 284 ? -9.133 -14.366 3.657 1.00 97.56 284 HIS A O 1
ATOM 2164 N N . GLY A 1 285 ? -8.351 -14.470 1.567 1.00 95.06 285 GLY A N 1
ATOM 2165 C CA . GLY A 1 285 ? -9.538 -13.849 0.964 1.00 95.06 285 GLY A CA 1
ATOM 2166 C C . GLY A 1 285 ? -9.740 -12.377 1.350 1.00 95.06 285 GLY A C 1
ATOM 2167 O O . GLY A 1 285 ? -10.863 -11.882 1.353 1.00 95.06 285 GLY A O 1
ATOM 2168 N N . VAL A 1 286 ? -8.659 -11.672 1.687 1.00 96.38 286 VAL A N 1
ATOM 2169 C CA . VAL A 1 286 ? -8.677 -10.263 2.098 1.00 96.38 286 VAL A CA 1
ATOM 2170 C C . VAL A 1 286 ? -8.660 -9.366 0.867 1.00 96.38 286 VAL A C 1
ATOM 2172 O O . VAL A 1 286 ? -7.868 -9.560 -0.059 1.00 96.38 286 VAL A O 1
ATOM 2175 N N . VAL A 1 287 ? -9.485 -8.324 0.881 1.00 95.94 287 VAL A N 1
ATOM 2176 C CA . VAL A 1 287 ? -9.459 -7.277 -0.140 1.00 95.94 287 VAL A CA 1
ATOM 2177 C C . VAL A 1 287 ? -8.269 -6.360 0.127 1.00 95.94 287 VAL A C 1
ATOM 2179 O O . VAL A 1 287 ? -8.216 -5.673 1.143 1.00 95.94 287 VAL A O 1
ATOM 2182 N N . LEU A 1 288 ? -7.303 -6.325 -0.786 1.00 96.19 288 LEU A N 1
ATOM 2183 C CA . LEU A 1 288 ? -6.108 -5.494 -0.643 1.00 96.19 288 LEU A CA 1
ATOM 2184 C C . LEU A 1 288 ? -6.286 -4.155 -1.361 1.00 96.19 288 LEU A C 1
ATOM 2186 O O . LEU A 1 288 ? -6.037 -4.074 -2.557 1.00 96.19 288 LEU A O 1
ATOM 2190 N N . ALA A 1 289 ? -6.681 -3.102 -0.649 1.00 95.50 289 ALA A N 1
ATOM 2191 C CA . ALA A 1 289 ? -6.855 -1.771 -1.218 1.00 95.50 289 ALA A CA 1
ATOM 2192 C C . ALA A 1 289 ? -5.536 -1.232 -1.813 1.00 95.50 289 ALA A C 1
ATOM 2194 O O . ALA A 1 289 ? -4.502 -1.296 -1.147 1.00 95.50 289 ALA A O 1
ATOM 2195 N N . PRO A 1 290 ? -5.540 -0.653 -3.030 1.00 94.00 290 PRO A N 1
ATOM 2196 C CA . PRO A 1 290 ? -4.310 -0.316 -3.741 1.00 94.00 290 PRO A CA 1
ATOM 2197 C C . PRO A 1 290 ? -3.515 0.776 -3.023 1.00 94.00 290 PRO A C 1
ATOM 2199 O O . PRO A 1 290 ? -4.095 1.769 -2.572 1.00 94.00 290 PRO A O 1
ATOM 2202 N N . LYS A 1 291 ? -2.180 0.683 -3.035 1.00 91.88 291 LYS A N 1
ATOM 2203 C CA . LYS A 1 291 ? -1.292 1.617 -2.308 1.00 91.88 291 LYS A CA 1
ATOM 2204 C C . LYS A 1 291 ? -1.521 3.107 -2.603 1.00 91.88 291 LYS A C 1
ATOM 2206 O O . LYS A 1 291 ? -1.259 3.966 -1.764 1.00 91.88 291 LYS A O 1
ATOM 2211 N N . ARG A 1 292 ? -2.061 3.441 -3.787 1.00 90.62 292 ARG A N 1
ATOM 2212 C CA . ARG A 1 292 ? -2.398 4.823 -4.182 1.00 90.62 292 ARG A CA 1
ATOM 2213 C C . ARG A 1 292 ? -3.415 5.500 -3.258 1.00 90.62 292 ARG A C 1
ATOM 2215 O O . ARG A 1 292 ? -3.413 6.723 -3.213 1.00 90.62 292 ARG A O 1
ATOM 2222 N N . TYR A 1 293 ? -4.285 4.746 -2.578 1.00 92.94 293 TYR A N 1
ATOM 2223 C CA . TYR A 1 293 ? -5.304 5.319 -1.692 1.00 92.94 293 TYR A CA 1
ATOM 2224 C C . TYR A 1 293 ? -4.634 5.914 -0.458 1.00 92.94 293 TYR A C 1
ATOM 2226 O O . TYR A 1 293 ? -4.733 7.120 -0.240 1.00 92.94 293 TYR A O 1
ATOM 2234 N N . LEU A 1 294 ? -3.840 5.113 0.258 1.00 92.94 294 LEU A N 1
ATOM 2235 C CA . LEU A 1 294 ? -3.046 5.605 1.382 1.00 92.94 294 LEU A CA 1
ATOM 2236 C C . LEU A 1 294 ? -2.063 6.694 0.929 1.00 92.94 294 LEU A C 1
ATOM 2238 O O . LEU A 1 294 ? -1.982 7.757 1.539 1.00 92.94 294 LEU A O 1
ATOM 2242 N N . LEU A 1 295 ? -1.395 6.494 -0.213 1.00 91.00 295 LEU A N 1
ATOM 2243 C CA . LEU A 1 295 ? -0.469 7.487 -0.752 1.00 91.00 295 LEU A CA 1
ATOM 2244 C C . LEU A 1 295 ? -1.150 8.821 -1.088 1.00 91.00 295 LEU A C 1
ATOM 2246 O O . LEU A 1 295 ? -0.540 9.869 -0.916 1.00 91.00 295 LEU A O 1
ATOM 2250 N N . SER A 1 296 ? -2.398 8.811 -1.565 1.00 90.31 296 SER A N 1
ATOM 2251 C CA . SER A 1 296 ? -3.135 10.043 -1.877 1.00 90.31 296 SER A CA 1
ATOM 2252 C C . SER A 1 296 ? -3.431 10.892 -0.640 1.00 90.31 296 SER A C 1
ATOM 2254 O O . SER A 1 296 ? -3.536 12.107 -0.770 1.00 90.31 296 SER A O 1
ATOM 2256 N N . VAL A 1 297 ? -3.476 10.266 0.540 1.00 91.50 297 VAL A N 1
ATOM 2257 C CA . VAL A 1 297 ? -3.669 10.935 1.830 1.00 91.50 297 VAL A CA 1
ATOM 2258 C C . VAL A 1 297 ? -2.350 11.483 2.373 1.00 91.50 297 VAL A C 1
ATOM 2260 O O . VAL A 1 297 ? -2.318 12.616 2.836 1.00 91.50 297 VAL A O 1
ATOM 2263 N N . ILE A 1 298 ? -1.248 10.727 2.296 1.00 89.12 298 ILE A N 1
ATOM 2264 C CA . ILE A 1 298 ? 0.041 11.151 2.885 1.00 89.12 298 ILE A CA 1
ATOM 2265 C C . ILE A 1 298 ? 0.907 12.012 1.944 1.00 89.12 298 ILE A C 1
ATOM 2267 O O . ILE A 1 298 ? 1.821 12.705 2.380 1.00 89.12 298 ILE A O 1
ATOM 2271 N N . ALA A 1 299 ? 0.650 11.995 0.632 1.00 86.81 299 ALA A N 1
ATOM 2272 C CA . ALA A 1 299 ? 1.441 12.752 -0.342 1.00 86.81 299 ALA A CA 1
ATOM 2273 C C . ALA A 1 299 ? 1.306 14.288 -0.251 1.00 86.81 299 ALA A C 1
ATOM 2275 O O . ALA A 1 299 ? 2.324 14.975 -0.456 1.00 86.81 299 ALA A O 1
ATOM 2276 N N . PRO A 1 300 ? 0.108 14.867 -0.025 1.00 85.38 300 PRO A N 1
ATOM 2277 C CA . PRO A 1 300 ? -0.055 16.311 0.091 1.00 85.38 300 PRO A CA 1
ATOM 2278 C C . PRO A 1 300 ? 0.676 16.849 1.324 1.00 85.38 300 PRO A C 1
ATOM 2280 O O . PRO A 1 300 ? 0.471 16.379 2.437 1.00 85.38 300 PRO A O 1
ATOM 2283 N N . SER A 1 301 ? 1.494 17.892 1.157 1.00 78.62 301 SER A N 1
ATOM 2284 C CA . SER A 1 301 ? 2.264 18.474 2.272 1.00 78.62 301 SER A CA 1
ATOM 2285 C C . SER A 1 301 ? 1.393 19.084 3.371 1.00 78.62 301 SER A C 1
ATOM 2287 O O . SER A 1 301 ? 1.863 19.273 4.483 1.00 78.62 301 SER A O 1
ATOM 2289 N N . THR A 1 302 ? 0.132 19.400 3.076 1.00 82.25 302 THR A N 1
ATOM 2290 C CA . THR A 1 302 ? -0.836 19.918 4.052 1.00 82.25 302 THR A CA 1
ATOM 2291 C C . THR A 1 302 ? -1.546 18.814 4.833 1.00 82.25 302 THR A C 1
ATOM 2293 O O . THR A 1 302 ? -2.220 19.108 5.822 1.00 82.25 302 THR A O 1
ATOM 2296 N N . ALA A 1 303 ? -1.434 17.559 4.393 1.00 82.12 303 ALA A N 1
ATOM 2297 C CA . ALA A 1 303 ? -2.111 16.419 4.996 1.00 82.12 303 ALA A CA 1
ATOM 2298 C C . ALA A 1 303 ? -1.266 15.727 6.072 1.00 82.12 303 ALA A C 1
ATOM 2300 O O . ALA A 1 303 ? -1.832 15.022 6.899 1.00 82.12 303 ALA A O 1
ATOM 2301 N N . THR A 1 304 ? 0.048 15.972 6.117 1.00 82.69 304 THR A N 1
ATOM 2302 C CA . THR A 1 304 ? 0.964 15.360 7.093 1.00 82.69 304 THR A CA 1
ATOM 2303 C C . THR A 1 304 ? 1.827 16.389 7.823 1.00 82.69 304 THR A C 1
ATOM 2305 O O . THR A 1 304 ? 2.245 17.366 7.208 1.00 82.69 304 THR A O 1
ATOM 2308 N N . LEU A 1 305 ? 2.149 16.144 9.093 1.00 81.75 305 LEU A N 1
ATOM 2309 C CA . LEU A 1 305 ? 3.043 16.967 9.918 1.00 81.75 305 LEU A CA 1
ATOM 2310 C C . LEU A 1 305 ? 4.524 16.714 9.604 1.00 81.75 305 LEU A C 1
ATOM 2312 O O . LEU A 1 305 ? 5.317 17.648 9.549 1.00 81.75 305 LEU A O 1
ATOM 2316 N N . ASP A 1 306 ? 4.885 15.454 9.376 1.00 78.94 306 ASP A N 1
ATOM 2317 C CA . ASP A 1 306 ? 6.266 14.984 9.236 1.00 78.94 306 ASP A CA 1
ATOM 2318 C C . ASP A 1 306 ? 6.407 13.945 8.114 1.00 78.94 306 ASP A C 1
ATOM 2320 O O . ASP A 1 306 ? 7.228 13.037 8.187 1.00 78.94 306 ASP A O 1
ATOM 2324 N N . THR A 1 307 ? 5.604 14.099 7.055 1.00 78.19 307 THR A N 1
ATOM 2325 C CA . THR A 1 307 ? 5.473 13.212 5.879 1.00 78.19 307 THR A CA 1
ATOM 2326 C C . THR A 1 307 ? 4.658 11.933 6.067 1.00 78.19 307 THR A C 1
ATOM 2328 O O . THR A 1 307 ? 4.315 11.312 5.062 1.00 78.19 307 THR A O 1
ATOM 2331 N N . ILE A 1 308 ? 4.286 11.565 7.300 1.00 79.19 308 ILE A N 1
ATOM 2332 C CA . ILE A 1 308 ? 3.475 10.361 7.562 1.00 79.19 308 ILE A CA 1
ATOM 2333 C C . ILE A 1 308 ? 2.327 10.655 8.530 1.00 79.19 308 ILE A C 1
ATOM 2335 O O . ILE A 1 308 ? 1.189 10.270 8.266 1.00 79.19 308 ILE A O 1
ATOM 2339 N N . HIS A 1 309 ? 2.580 11.379 9.621 1.00 86.38 309 HIS A N 1
ATOM 2340 C CA . HIS A 1 309 ? 1.554 11.634 10.625 1.00 86.38 309 HIS A CA 1
ATOM 2341 C C . HIS A 1 309 ? 0.537 12.664 10.150 1.00 86.38 309 HIS A C 1
ATOM 2343 O O . HIS A 1 309 ? 0.911 13.765 9.748 1.00 86.38 309 HIS A O 1
ATOM 2349 N N . LEU A 1 310 ? -0.751 12.328 10.222 1.00 90.75 310 LEU A N 1
ATOM 2350 C CA . LEU A 1 310 ? -1.811 13.149 9.646 1.00 90.75 310 LEU A CA 1
ATOM 2351 C C . LEU A 1 310 ? -2.029 14.466 10.405 1.00 90.75 310 LEU A C 1
ATOM 2353 O O . LEU A 1 310 ? -2.086 14.517 11.632 1.00 90.75 310 LEU A O 1
ATOM 2357 N N . THR A 1 311 ? -2.231 15.546 9.652 1.00 91.94 311 THR A N 1
ATOM 2358 C CA . THR A 1 311 ? -2.849 16.775 10.162 1.00 91.94 311 THR A CA 1
ATOM 2359 C C . THR A 1 311 ? -4.363 16.582 10.277 1.00 91.94 311 THR A C 1
ATOM 2361 O O . THR A 1 311 ? -4.925 15.599 9.792 1.00 91.94 311 THR A O 1
ATOM 2364 N N . ARG A 1 312 ? -5.081 17.574 10.822 1.00 91.00 312 ARG A N 1
ATOM 2365 C CA . ARG A 1 312 ? -6.554 17.591 10.764 1.00 91.00 312 ARG A CA 1
ATOM 2366 C C . ARG A 1 312 ? -7.087 17.434 9.332 1.00 91.00 312 ARG A C 1
ATOM 2368 O O . ARG A 1 312 ? -8.028 16.683 9.110 1.00 91.00 312 ARG A O 1
ATOM 2375 N N . ASN A 1 313 ? -6.475 18.114 8.361 1.00 91.62 313 ASN A N 1
ATOM 2376 C CA . ASN A 1 313 ? -6.853 17.986 6.952 1.00 91.62 313 ASN A CA 1
ATOM 2377 C C . ASN A 1 313 ? -6.546 16.576 6.410 1.00 91.62 313 ASN A C 1
ATOM 2379 O O . ASN A 1 313 ? -7.330 16.022 5.646 1.00 91.62 313 ASN A O 1
ATOM 2383 N N . GLY A 1 314 ? -5.436 15.970 6.843 1.00 93.69 314 GLY A N 1
ATOM 2384 C CA . GLY A 1 314 ? -5.124 14.575 6.531 1.00 93.69 314 GLY A CA 1
ATOM 2385 C C . GLY A 1 314 ? -6.187 13.607 7.047 1.00 93.69 314 GLY A C 1
ATOM 2386 O O . GLY A 1 314 ? -6.623 12.736 6.303 1.00 93.69 314 GLY A O 1
ATOM 2387 N N . HIS A 1 315 ? -6.675 13.792 8.277 1.00 95.38 315 HIS A N 1
ATOM 2388 C CA . HIS A 1 315 ? -7.753 12.965 8.828 1.00 95.38 315 HIS A CA 1
ATOM 2389 C C . HIS A 1 315 ? -9.079 13.111 8.062 1.00 95.38 315 HIS A C 1
ATOM 2391 O O . HIS A 1 315 ? -9.768 12.115 7.849 1.00 95.38 315 HIS A O 1
ATOM 2397 N N . GLU A 1 316 ? -9.424 14.313 7.596 1.00 95.00 316 GLU A N 1
ATOM 2398 C CA . GLU A 1 316 ? -10.594 14.524 6.726 1.00 95.00 316 GLU A CA 1
ATOM 2399 C C . GLU A 1 316 ? -10.450 13.782 5.386 1.00 95.00 316 GLU A C 1
ATOM 2401 O O . GLU A 1 316 ? -11.374 13.096 4.945 1.00 95.00 316 GLU A O 1
ATOM 2406 N N . GLN A 1 317 ? -9.271 13.864 4.760 1.00 95.12 317 GLN A N 1
ATOM 2407 C CA . GLN A 1 317 ? -8.976 13.152 3.512 1.00 95.12 317 GLN A CA 1
ATOM 2408 C C . GLN A 1 317 ? -8.953 11.632 3.699 1.00 95.12 317 GLN A C 1
ATOM 2410 O O . GLN A 1 317 ? -9.438 10.898 2.837 1.00 95.12 317 GLN A O 1
ATOM 2415 N N . MET A 1 318 ? -8.426 11.150 4.826 1.00 96.38 318 MET A N 1
ATOM 2416 C CA . MET A 1 318 ? -8.411 9.729 5.162 1.00 96.38 318 MET A CA 1
ATOM 2417 C C . MET A 1 318 ? -9.830 9.190 5.344 1.00 96.38 318 MET A C 1
ATOM 2419 O O . MET A 1 318 ? -10.145 8.136 4.800 1.00 96.38 318 MET A O 1
ATOM 2423 N N . ALA A 1 319 ? -10.710 9.930 6.028 1.00 97.00 319 ALA A N 1
ATOM 2424 C CA . ALA A 1 319 ? -12.106 9.532 6.197 1.00 97.00 319 ALA A CA 1
ATOM 2425 C C . ALA A 1 319 ? -12.818 9.370 4.842 1.00 97.00 319 ALA A C 1
ATOM 2427 O O . ALA A 1 319 ? -13.461 8.350 4.605 1.00 97.00 319 ALA A O 1
ATOM 2428 N N . GLU A 1 320 ? -12.643 10.318 3.917 1.00 96.19 320 GLU A N 1
ATOM 2429 C CA . GLU A 1 320 ? -13.209 10.214 2.563 1.00 96.19 320 GLU A CA 1
ATOM 2430 C C . GLU A 1 320 ? -12.610 9.036 1.777 1.00 96.19 320 GLU A C 1
ATOM 2432 O O . GLU A 1 320 ? -13.315 8.267 1.120 1.00 96.19 320 GLU A O 1
ATOM 2437 N N . THR A 1 321 ? -11.293 8.855 1.878 1.00 95.75 321 THR A N 1
ATOM 2438 C CA . THR A 1 321 ? -10.566 7.783 1.189 1.00 95.75 321 THR A CA 1
ATOM 2439 C C . THR A 1 321 ? -11.024 6.406 1.655 1.00 95.75 321 THR A C 1
ATOM 2441 O O . THR A 1 321 ? -11.286 5.534 0.825 1.00 95.75 321 THR A O 1
ATOM 2444 N N . VAL A 1 322 ? -11.168 6.215 2.966 1.00 96.44 322 VAL A N 1
ATOM 2445 C CA . VAL A 1 322 ? -11.676 4.972 3.550 1.00 96.44 322 VAL A CA 1
ATOM 2446 C C . VAL A 1 322 ? -13.134 4.759 3.168 1.00 96.44 322 VAL A C 1
ATOM 2448 O O . VAL A 1 322 ? -13.486 3.650 2.768 1.00 96.44 322 VAL A O 1
ATOM 2451 N N . TRP A 1 323 ? -13.972 5.801 3.200 1.00 96.31 323 TRP A N 1
ATOM 2452 C CA . TRP A 1 323 ? -15.361 5.682 2.761 1.00 96.31 323 TRP A CA 1
ATOM 2453 C C . TRP A 1 323 ? -15.459 5.167 1.323 1.00 96.31 323 TRP A C 1
ATOM 2455 O O . TRP A 1 323 ? -16.215 4.235 1.066 1.00 96.31 323 TRP A O 1
ATOM 2465 N N . MET A 1 324 ? -14.641 5.671 0.393 1.00 94.44 324 MET A N 1
ATOM 2466 C CA . MET A 1 324 ? -14.612 5.157 -0.985 1.00 94.44 324 MET A CA 1
ATOM 2467 C C . MET A 1 324 ? -14.298 3.655 -1.081 1.00 94.44 324 MET A C 1
ATOM 2469 O O . MET A 1 324 ? -14.719 3.019 -2.049 1.00 94.44 324 MET A O 1
ATOM 2473 N N . LEU A 1 325 ? -13.552 3.099 -0.124 1.00 94.12 325 LEU A N 1
ATOM 2474 C CA . LEU A 1 325 ? -13.191 1.681 -0.088 1.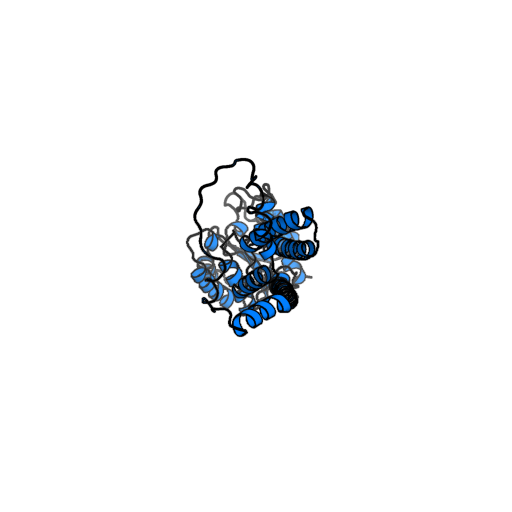00 94.12 325 LEU A CA 1
ATOM 2475 C C . LEU A 1 325 ? -14.303 0.818 0.515 1.00 94.12 325 LEU A C 1
ATOM 2477 O O . LEU A 1 325 ? -14.572 -0.266 0.002 1.00 94.12 325 LEU A O 1
ATOM 2481 N N . VAL A 1 326 ? -14.962 1.295 1.575 1.00 95.44 326 VAL A N 1
ATOM 2482 C CA . VAL A 1 326 ? -15.926 0.485 2.341 1.00 95.44 326 VAL A CA 1
ATOM 2483 C C . VAL A 1 326 ? -17.391 0.772 2.016 1.00 95.44 326 VAL A C 1
ATOM 2485 O O . VAL A 1 326 ? -18.257 -0.020 2.370 1.00 95.44 326 VAL A O 1
ATOM 2488 N N . ALA A 1 327 ? -17.702 1.862 1.308 1.00 94.94 327 ALA A N 1
ATOM 2489 C CA . ALA A 1 327 ? -19.080 2.289 1.053 1.00 94.94 327 ALA A CA 1
ATOM 2490 C C . ALA A 1 327 ? -19.939 1.226 0.357 1.00 94.94 327 ALA A C 1
ATOM 2492 O O . ALA A 1 327 ? -21.143 1.191 0.587 1.00 94.94 327 ALA A O 1
ATOM 2493 N N . SER A 1 328 ? -19.349 0.372 -0.486 1.00 94.38 328 SER A N 1
ATOM 2494 C CA . SER A 1 328 ? -20.083 -0.704 -1.170 1.00 94.38 328 SER A CA 1
ATOM 2495 C C . SER A 1 328 ? -20.672 -1.744 -0.211 1.00 94.38 328 SER A C 1
ATOM 2497 O O . SER A 1 328 ? -21.684 -2.342 -0.550 1.00 94.38 328 SER A O 1
ATOM 2499 N N . ALA A 1 329 ? -20.113 -1.901 0.995 1.00 94.75 329 ALA A N 1
ATOM 2500 C CA . ALA A 1 329 ? -20.670 -2.783 2.020 1.00 94.75 329 ALA A CA 1
ATOM 2501 C C . ALA A 1 329 ? -21.905 -2.198 2.723 1.00 94.75 329 ALA A C 1
ATOM 2503 O O . ALA A 1 329 ? -22.649 -2.938 3.354 1.00 94.75 329 ALA A O 1
ATOM 2504 N N . TYR A 1 330 ? -22.128 -0.882 2.659 1.00 93.25 330 TYR A N 1
ATOM 2505 C CA . TYR A 1 330 ? -23.157 -0.193 3.455 1.00 93.25 330 TYR A CA 1
ATOM 2506 C C . TYR A 1 330 ? -24.207 0.530 2.605 1.00 93.25 330 TYR A C 1
ATOM 2508 O O . TYR A 1 330 ? -24.897 1.426 3.111 1.00 93.25 330 TYR A O 1
ATOM 2516 N N . ARG A 1 331 ? -24.267 0.191 1.316 1.00 82.56 331 ARG A N 1
ATOM 2517 C CA . ARG A 1 331 ? -25.245 0.679 0.342 1.00 82.56 331 ARG A CA 1
ATOM 2518 C C . ARG A 1 331 ? -26.238 -0.412 -0.009 1.00 82.56 331 ARG A C 1
ATOM 2520 O O . ARG A 1 331 ? -25.842 -1.595 0.019 1.00 82.56 331 ARG A O 1
#

pLDDT: mean 82.64, std 19.31, range [25.02, 98.44]